Protein AF-A0A4P7WFE9-F1 (afdb_monomer_lite)

Radius of gyration: 34.28 Å; chains: 1; bounding box: 44×102×77 Å

pLDDT: mean 76.89, std 18.61, range [40.38, 97.62]

Structure (mmCIF, N/CA/C/O backbone):
data_AF-A0A4P7WFE9-F1
#
_entry.id   AF-A0A4P7WFE9-F1
#
loop_
_atom_site.group_PDB
_atom_site.id
_atom_site.type_symbol
_atom_site.label_atom_id
_atom_site.label_alt_id
_atom_site.label_comp_id
_atom_site.label_asym_id
_atom_site.label_entity_id
_atom_site.label_seq_id
_atom_site.pdbx_PDB_ins_code
_atom_site.Cartn_x
_atom_site.Cartn_y
_atom_site.Cartn_z
_atom_site.occupancy
_atom_site.B_iso_or_equiv
_atom_site.auth_seq_id
_atom_site.auth_comp_id
_atom_site.auth_asym_id
_atom_site.auth_atom_id
_atom_site.pdbx_PDB_model_num
ATOM 1 N N . MET A 1 1 ? 22.491 85.147 -35.720 1.00 44.94 1 MET A N 1
ATOM 2 C CA . MET A 1 1 ? 23.313 84.717 -36.874 1.00 44.94 1 MET A CA 1
ATOM 3 C C . MET A 1 1 ? 22.597 83.551 -37.564 1.00 44.94 1 MET A C 1
ATOM 5 O O . MET A 1 1 ? 22.943 82.395 -37.394 1.00 44.94 1 MET A O 1
ATOM 9 N N . PHE A 1 2 ? 21.494 83.877 -38.245 1.00 41.34 2 PHE A N 1
ATOM 10 C CA . PHE A 1 2 ? 20.384 82.979 -38.607 1.00 41.34 2 PHE A CA 1
ATOM 11 C C . PHE A 1 2 ? 20.294 82.794 -40.140 1.00 41.34 2 PHE A C 1
ATOM 13 O O . PHE A 1 2 ? 19.226 82.905 -40.729 1.00 41.34 2 PHE A O 1
ATOM 20 N N . GLN A 1 3 ? 21.438 82.607 -40.813 1.00 41.25 3 GLN A N 1
ATOM 21 C CA . GLN A 1 3 ? 21.518 82.572 -42.289 1.00 41.25 3 GLN A CA 1
ATOM 22 C C . GLN A 1 3 ? 22.321 81.388 -42.865 1.00 41.25 3 GLN A C 1
ATOM 24 O O . GLN A 1 3 ? 22.431 81.261 -44.080 1.00 41.25 3 GLN A O 1
ATOM 29 N N . ILE A 1 4 ? 22.846 80.475 -42.039 1.00 44.09 4 ILE A N 1
ATOM 30 C CA . ILE A 1 4 ? 23.610 79.311 -42.542 1.00 44.09 4 ILE A CA 1
ATOM 31 C C . ILE A 1 4 ? 22.704 78.087 -42.788 1.00 44.09 4 ILE A C 1
ATOM 33 O O . ILE A 1 4 ? 23.049 77.186 -43.548 1.00 44.09 4 ILE A O 1
ATOM 37 N N . THR A 1 5 ? 21.485 78.064 -42.246 1.00 48.53 5 THR A N 1
ATOM 38 C CA . THR A 1 5 ? 20.622 76.871 -42.268 1.00 48.53 5 THR A CA 1
ATOM 39 C C . THR A 1 5 ? 19.761 76.696 -43.522 1.00 48.53 5 THR A C 1
ATOM 41 O O . THR A 1 5 ? 19.170 75.634 -43.689 1.00 48.53 5 THR A O 1
ATOM 44 N N . ARG A 1 6 ? 19.709 77.657 -44.458 1.00 43.81 6 ARG A N 1
ATOM 45 C CA . ARG A 1 6 ? 18.844 77.533 -45.655 1.00 43.81 6 ARG A CA 1
ATOM 46 C C . ARG A 1 6 ? 19.525 76.969 -46.908 1.00 43.81 6 ARG A C 1
ATOM 48 O O . ARG A 1 6 ? 18.824 76.562 -47.826 1.00 43.81 6 ARG A O 1
ATOM 55 N N . ARG A 1 7 ? 20.863 76.891 -46.952 1.00 44.03 7 ARG A N 1
ATOM 56 C CA . ARG A 1 7 ? 21.598 76.288 -48.088 1.00 44.03 7 ARG A CA 1
ATOM 57 C C . ARG A 1 7 ? 21.826 74.781 -47.950 1.00 44.03 7 ARG A C 1
ATOM 59 O O . ARG A 1 7 ? 21.919 74.108 -48.966 1.00 44.03 7 ARG A O 1
ATOM 66 N N . ALA A 1 8 ? 21.862 74.246 -46.730 1.00 44.59 8 ALA A N 1
ATOM 67 C CA . ALA A 1 8 ? 22.153 72.828 -46.502 1.00 44.59 8 ALA A CA 1
ATOM 68 C C . ALA A 1 8 ? 20.959 71.893 -46.775 1.00 44.59 8 ALA A C 1
ATOM 70 O O . ALA A 1 8 ? 21.154 70.728 -47.103 1.00 44.59 8 ALA A O 1
ATOM 71 N N . VAL A 1 9 ? 19.721 72.391 -46.676 1.00 48.12 9 VAL A N 1
ATOM 72 C CA . VAL A 1 9 ? 18.520 71.548 -46.837 1.00 48.12 9 VAL A CA 1
ATOM 73 C C . VAL A 1 9 ? 18.216 71.250 -48.312 1.00 48.12 9 VAL A C 1
ATOM 75 O O . VAL A 1 9 ? 17.730 70.168 -48.630 1.00 48.12 9 VAL A O 1
ATOM 78 N N . ASN A 1 10 ? 18.571 72.150 -49.236 1.00 40.50 10 ASN A N 1
ATOM 79 C CA . ASN A 1 10 ? 18.258 71.967 -50.658 1.00 40.50 10 ASN A CA 1
ATOM 80 C C . ASN A 1 10 ? 19.212 71.010 -51.399 1.00 40.50 10 ASN A C 1
ATOM 82 O O . ASN A 1 10 ? 18.855 70.545 -52.477 1.00 40.50 10 ASN A O 1
ATOM 86 N N . ASP A 1 11 ? 20.366 70.652 -50.824 1.00 43.94 11 ASP A N 1
ATOM 87 C CA . ASP A 1 11 ? 21.356 69.771 -51.477 1.00 43.94 11 ASP A CA 1
ATOM 88 C C . ASP A 1 11 ? 21.164 68.272 -51.142 1.00 43.94 11 ASP A C 1
ATOM 90 O O . ASP A 1 11 ? 21.760 67.385 -51.754 1.00 43.94 11 ASP A O 1
ATOM 94 N N . ILE A 1 12 ? 20.284 67.949 -50.185 1.00 49.72 12 ILE A N 1
ATOM 95 C CA . ILE A 1 12 ? 20.022 66.557 -49.770 1.00 49.72 12 ILE A CA 1
ATOM 96 C C . ILE A 1 12 ? 19.002 65.871 -50.699 1.00 49.72 12 ILE A C 1
ATOM 98 O O . ILE A 1 12 ? 19.002 64.648 -50.829 1.00 49.72 12 ILE A O 1
ATOM 102 N N . SER A 1 13 ? 18.187 66.640 -51.430 1.00 45.16 13 SER A N 1
ATOM 103 C CA . SER A 1 13 ? 17.162 66.099 -52.338 1.00 45.16 13 SER A CA 1
ATOM 104 C C . SER A 1 13 ? 17.701 65.548 -53.672 1.00 45.16 13 SER A C 1
ATOM 106 O O . SER A 1 13 ? 16.949 64.935 -54.426 1.00 45.16 13 SER A O 1
ATOM 108 N N . ALA A 1 14 ? 19.000 65.709 -53.964 1.00 46.03 14 ALA A N 1
ATOM 109 C CA . ALA A 1 14 ? 19.579 65.392 -55.275 1.00 46.03 14 ALA A CA 1
ATOM 110 C C . ALA A 1 14 ? 20.533 64.183 -55.310 1.00 46.03 14 ALA A C 1
ATOM 112 O O . ALA A 1 14 ? 21.036 63.835 -56.380 1.00 46.03 14 ALA A O 1
ATOM 113 N N . ARG A 1 15 ? 20.781 63.483 -54.195 1.00 45.69 15 ARG A N 1
ATOM 114 C CA . ARG A 1 15 ? 21.604 62.260 -54.222 1.00 45.69 15 ARG A CA 1
ATOM 115 C C . ARG A 1 15 ? 20.726 61.026 -54.123 1.00 45.69 15 ARG A C 1
ATOM 117 O O . ARG A 1 15 ? 20.483 60.492 -53.047 1.00 45.69 15 ARG A O 1
ATOM 124 N N . LYS A 1 16 ? 20.317 60.534 -55.296 1.00 51.16 16 LYS A N 1
ATOM 125 C CA . LYS A 1 16 ? 19.975 59.124 -55.515 1.00 51.16 16 LYS A CA 1
ATOM 126 C C . LYS A 1 16 ? 21.145 58.259 -55.033 1.00 51.16 16 LYS A C 1
ATOM 128 O O . LYS A 1 16 ? 22.029 57.913 -55.808 1.00 51.16 16 LYS A O 1
ATOM 133 N N . VAL A 1 17 ? 21.161 57.884 -53.759 1.00 48.09 17 VAL A N 1
ATOM 134 C CA . VAL A 1 17 ? 22.005 56.788 -53.276 1.00 48.09 17 VAL A CA 1
ATOM 135 C C . VAL A 1 17 ? 21.186 55.506 -53.394 1.00 48.09 17 VAL A C 1
ATOM 137 O O . VAL A 1 17 ? 20.919 54.814 -52.423 1.00 48.09 17 VAL A O 1
ATOM 140 N N . GLN A 1 18 ? 20.801 55.164 -54.625 1.00 50.16 18 GLN A N 1
ATOM 141 C CA . GLN A 1 18 ? 20.591 53.765 -54.989 1.00 50.16 18 GLN A CA 1
ATOM 142 C C . GLN A 1 18 ? 21.980 53.144 -55.155 1.00 50.16 18 GLN A C 1
ATOM 144 O O . GLN A 1 18 ? 22.426 52.842 -56.258 1.00 50.16 18 GLN A O 1
ATOM 149 N N . ARG A 1 19 ? 22.721 53.006 -54.051 1.00 50.56 19 ARG A N 1
ATOM 150 C CA . ARG A 1 19 ? 23.886 52.124 -54.038 1.00 50.56 19 ARG A CA 1
ATOM 151 C C . ARG A 1 19 ? 23.336 50.711 -53.968 1.00 50.56 19 ARG A C 1
ATOM 153 O O . ARG A 1 19 ? 23.106 50.180 -52.888 1.00 50.56 19 ARG A O 1
ATOM 160 N N . ALA A 1 20 ? 23.076 50.135 -55.138 1.00 59.47 20 ALA A N 1
ATOM 161 C CA . ALA A 1 20 ? 22.954 48.696 -55.257 1.00 59.47 20 ALA A CA 1
ATOM 162 C C . ALA A 1 20 ? 24.267 48.108 -54.731 1.00 59.47 20 ALA A C 1
ATOM 164 O O . ALA A 1 20 ? 25.334 48.348 -55.301 1.00 59.47 20 ALA A O 1
ATOM 165 N N . PHE A 1 21 ? 24.209 47.424 -53.587 1.00 60.88 21 PHE A N 1
ATOM 166 C CA . PHE A 1 21 ? 25.366 46.690 -53.100 1.00 60.88 21 PHE A CA 1
ATOM 167 C C . PHE A 1 21 ? 25.748 45.677 -54.184 1.00 60.88 21 PHE A C 1
ATOM 169 O O . PHE A 1 21 ? 24.863 44.985 -54.697 1.00 60.88 21 PHE A O 1
ATOM 176 N N . PRO A 1 22 ? 27.026 45.612 -54.591 1.00 74.31 22 PRO A N 1
ATOM 177 C CA . PRO A 1 22 ? 27.436 44.691 -55.635 1.00 74.31 22 PRO A CA 1
ATOM 178 C C . PRO A 1 22 ? 27.058 43.269 -55.221 1.00 74.31 22 PRO A C 1
ATOM 180 O O . PRO A 1 22 ? 27.209 42.904 -54.053 1.00 74.31 22 PRO A O 1
ATOM 183 N N . ALA A 1 23 ? 26.538 42.489 -56.173 1.00 70.50 23 ALA A N 1
ATOM 184 C CA . ALA A 1 23 ? 25.879 41.211 -55.903 1.00 70.50 23 ALA A CA 1
ATOM 185 C C . ALA A 1 23 ? 26.709 40.305 -54.981 1.00 70.50 23 ALA A C 1
ATOM 187 O O . ALA A 1 23 ? 26.171 39.771 -54.022 1.00 70.50 23 ALA A O 1
ATOM 188 N N . TRP A 1 24 ? 28.032 40.246 -55.178 1.00 67.44 24 TRP A N 1
ATOM 189 C CA . TRP A 1 24 ? 28.949 39.440 -54.366 1.00 67.44 24 TRP A CA 1
ATOM 190 C C . TRP A 1 24 ? 28.938 39.775 -52.863 1.00 67.44 24 TRP A C 1
ATOM 192 O O . TRP A 1 24 ? 29.174 38.884 -52.051 1.00 67.44 24 TRP A O 1
ATOM 202 N N . ILE A 1 25 ? 28.634 41.018 -52.472 1.00 74.50 25 ILE A N 1
ATOM 203 C CA . ILE A 1 25 ? 28.489 41.411 -51.063 1.00 74.50 25 ILE A CA 1
ATOM 204 C C . ILE A 1 25 ? 27.192 40.836 -50.495 1.00 74.50 25 ILE A C 1
ATOM 206 O O . ILE A 1 25 ? 27.217 40.196 -49.447 1.00 74.50 25 ILE A O 1
ATOM 210 N N . VAL A 1 26 ? 26.072 40.999 -51.204 1.00 74.88 26 VAL A N 1
ATOM 211 C CA . VAL A 1 26 ? 24.764 40.471 -50.779 1.00 74.88 26 VAL A CA 1
ATOM 212 C C . VAL A 1 26 ? 24.807 38.946 -50.684 1.00 74.88 26 VAL A C 1
ATOM 214 O O . VAL A 1 26 ? 24.369 38.387 -49.681 1.00 74.88 26 VAL A O 1
ATOM 217 N N . THR A 1 27 ? 25.422 38.271 -51.661 1.00 77.25 27 THR A N 1
ATOM 218 C CA . THR A 1 27 ? 25.599 36.814 -51.633 1.00 77.25 27 THR A CA 1
ATOM 219 C C . THR A 1 27 ? 26.490 36.376 -50.472 1.00 77.25 27 THR A C 1
ATOM 221 O O . THR A 1 27 ? 26.184 35.387 -49.814 1.00 77.25 27 THR A O 1
ATOM 224 N N . LYS A 1 28 ? 27.564 37.119 -50.168 1.00 78.06 28 LYS A N 1
ATOM 225 C CA . LYS A 1 28 ? 28.460 36.808 -49.044 1.00 78.06 28 LYS A CA 1
ATOM 226 C C . LYS A 1 28 ? 27.754 36.952 -47.694 1.00 78.06 28 LYS A C 1
ATOM 228 O O . LYS A 1 28 ? 27.898 36.068 -46.858 1.00 78.06 28 LYS A O 1
ATOM 233 N N . TYR A 1 29 ? 26.966 38.009 -47.487 1.00 76.38 29 TYR A N 1
ATOM 234 C CA . TYR A 1 29 ? 26.176 38.178 -46.260 1.00 76.38 29 TYR A CA 1
ATOM 235 C C . TYR A 1 29 ? 25.042 37.156 -46.153 1.00 76.38 29 TYR A C 1
ATOM 237 O O . TYR A 1 29 ? 24.814 36.627 -45.071 1.00 76.38 29 TYR A O 1
ATOM 245 N N . PHE A 1 30 ? 24.380 36.816 -47.262 1.00 79.12 30 PHE A N 1
ATOM 246 C CA . PHE A 1 30 ? 23.362 35.767 -47.289 1.00 79.12 30 PHE A CA 1
ATOM 247 C C . PHE A 1 30 ? 23.950 34.400 -46.920 1.00 79.12 30 PHE A C 1
ATOM 249 O O . PHE A 1 30 ? 23.411 33.717 -46.055 1.00 79.12 30 PHE A O 1
ATOM 256 N N . LEU A 1 31 ? 25.099 34.031 -47.496 1.00 79.69 31 LEU A N 1
ATOM 257 C CA . LEU A 1 31 ? 25.806 32.797 -47.146 1.00 79.69 31 LEU A CA 1
ATOM 258 C C . LEU A 1 31 ? 26.289 32.801 -45.694 1.00 79.69 31 LEU A C 1
ATOM 260 O O . LEU A 1 31 ? 26.220 31.768 -45.038 1.00 79.69 31 LEU A O 1
ATOM 264 N N . LEU A 1 32 ? 26.728 33.947 -45.168 1.00 78.25 32 LEU A N 1
ATOM 265 C CA . LEU A 1 32 ? 27.147 34.075 -43.773 1.00 78.25 32 LEU A CA 1
ATOM 266 C C . LEU A 1 32 ? 25.951 33.970 -42.814 1.00 78.25 32 LEU A C 1
ATOM 268 O O . LEU A 1 32 ? 26.059 33.300 -41.796 1.00 78.25 32 LEU A O 1
ATOM 272 N N . CYS A 1 33 ? 24.790 34.531 -43.161 1.00 75.88 33 CYS A N 1
ATOM 273 C CA . CYS A 1 33 ? 23.544 34.341 -42.414 1.00 75.88 33 CYS A CA 1
ATOM 274 C C . CYS A 1 33 ? 23.052 32.893 -42.470 1.00 75.88 33 CYS A C 1
ATOM 276 O O . CYS A 1 33 ? 22.682 32.353 -41.435 1.00 75.88 33 CYS A O 1
ATOM 278 N N . VAL A 1 34 ? 23.076 32.243 -43.637 1.00 74.94 34 VAL A N 1
ATOM 279 C CA . VAL A 1 34 ? 22.725 30.820 -43.761 1.00 74.94 34 VAL A CA 1
ATOM 280 C C . VAL A 1 34 ? 23.709 29.959 -42.972 1.00 74.94 34 VAL A C 1
ATOM 282 O O . VAL A 1 34 ? 23.274 29.048 -42.283 1.00 74.94 34 VAL A O 1
ATOM 285 N N . ALA A 1 35 ? 25.006 30.277 -42.986 1.00 75.81 35 ALA A N 1
ATOM 286 C CA . ALA A 1 35 ? 26.012 29.588 -42.185 1.00 75.81 35 ALA A CA 1
ATOM 287 C C . ALA A 1 35 ? 25.800 29.810 -40.684 1.00 75.81 35 ALA A C 1
ATOM 289 O O . ALA A 1 35 ? 25.863 28.850 -39.933 1.00 75.81 35 ALA A O 1
ATOM 290 N N . VAL A 1 36 ? 25.487 31.028 -40.234 1.00 73.56 36 VAL A N 1
ATOM 291 C CA . VAL A 1 36 ? 25.163 31.314 -38.825 1.00 73.56 36 VAL A CA 1
ATOM 292 C C . VAL A 1 36 ? 23.865 30.629 -38.408 1.00 73.56 36 VAL A C 1
ATOM 294 O O . VAL A 1 36 ? 23.814 30.100 -37.310 1.00 73.56 36 VAL A O 1
ATOM 297 N N . LEU A 1 37 ? 22.847 30.571 -39.272 1.00 67.50 37 LEU A N 1
ATOM 298 C CA . LEU A 1 37 ? 21.604 29.838 -39.018 1.00 67.50 37 LEU A CA 1
ATOM 299 C C . LEU A 1 37 ? 21.811 28.319 -39.037 1.00 67.50 37 LEU A C 1
ATOM 301 O O . LEU A 1 37 ? 21.155 27.603 -38.294 1.00 67.50 37 LEU A O 1
ATOM 305 N N . PHE A 1 38 ? 22.722 27.810 -39.863 1.00 67.62 38 PHE A N 1
ATOM 306 C CA . PHE A 1 38 ? 23.080 26.394 -39.908 1.00 67.62 38 PHE A CA 1
ATOM 307 C C . PHE A 1 38 ? 23.940 26.004 -38.700 1.00 67.62 38 PHE A C 1
ATOM 309 O O . PHE A 1 38 ? 23.707 24.969 -38.087 1.00 67.62 38 PHE A O 1
ATOM 316 N N . LEU A 1 39 ? 24.878 26.865 -38.301 1.00 59.97 39 LEU A N 1
ATOM 317 C CA . LEU A 1 39 ? 25.692 26.712 -37.097 1.00 59.97 39 LEU A CA 1
ATOM 318 C C . LEU A 1 39 ? 24.862 26.904 -35.829 1.00 59.97 39 LEU A C 1
ATOM 320 O O . LEU A 1 39 ? 25.078 26.168 -34.880 1.00 59.97 39 LEU A O 1
ATOM 324 N N . SER A 1 40 ? 23.884 27.813 -35.808 1.00 59.09 40 SER A N 1
ATOM 325 C CA . SER A 1 40 ? 22.963 27.958 -34.678 1.00 59.09 40 SER A CA 1
ATOM 326 C C . SER A 1 40 ? 21.971 26.804 -34.617 1.00 59.09 40 SER A C 1
ATOM 328 O O . SER A 1 40 ? 21.690 26.326 -33.531 1.00 59.09 40 SER A O 1
ATOM 330 N N . ARG A 1 41 ? 21.507 26.267 -35.752 1.00 56.16 41 ARG A N 1
ATOM 331 C CA . ARG A 1 41 ? 20.671 25.055 -35.799 1.00 56.16 41 ARG A CA 1
ATOM 332 C C . ARG A 1 41 ? 21.449 23.789 -35.402 1.00 56.16 41 ARG A C 1
ATOM 334 O O . ARG A 1 41 ? 20.882 22.913 -34.751 1.00 56.16 41 ARG A O 1
ATOM 341 N N . ASN A 1 42 ? 22.747 23.723 -35.710 1.00 52.38 42 ASN A N 1
ATOM 342 C CA . ASN A 1 42 ? 23.652 22.669 -35.229 1.00 52.38 42 ASN A CA 1
ATOM 343 C C . ASN A 1 42 ? 24.087 22.865 -33.765 1.00 52.38 42 ASN A C 1
ATOM 345 O O . ASN A 1 42 ? 24.310 21.880 -33.075 1.00 52.38 42 ASN A O 1
ATOM 349 N N . ALA A 1 43 ? 24.185 24.101 -33.269 1.00 47.53 43 ALA A N 1
ATOM 350 C CA . ALA A 1 43 ? 24.507 24.388 -31.868 1.00 47.53 43 ALA A CA 1
ATOM 351 C C . ALA A 1 43 ? 23.284 24.244 -30.944 1.00 47.53 43 ALA A C 1
ATOM 353 O O . ALA A 1 43 ? 23.421 23.850 -29.794 1.00 47.53 43 ALA A O 1
ATOM 354 N N . PHE A 1 44 ? 22.079 24.510 -31.454 1.00 43.69 44 PHE A N 1
ATOM 355 C CA . PHE A 1 44 ? 20.816 24.426 -30.712 1.00 43.69 44 PHE A CA 1
ATOM 356 C C . PHE A 1 44 ? 20.248 22.999 -30.631 1.00 43.69 44 PHE A C 1
ATOM 358 O O . PHE A 1 44 ? 19.283 22.753 -29.919 1.00 43.69 44 PHE A O 1
ATOM 365 N N . SER A 1 45 ? 20.838 22.032 -31.338 1.00 43.22 45 SER A N 1
ATOM 366 C CA . SER A 1 45 ? 20.414 20.625 -31.286 1.00 43.22 45 SER A CA 1
ATOM 367 C C . SER A 1 45 ? 21.163 19.789 -30.240 1.00 43.22 45 SER A C 1
ATOM 369 O O . SER A 1 45 ? 21.015 18.569 -30.229 1.00 43.22 45 SER A O 1
ATOM 371 N N . GLN A 1 46 ? 21.932 20.418 -29.342 1.00 40.62 46 GLN A N 1
ATOM 372 C CA . GLN A 1 46 ? 22.678 19.718 -28.289 1.00 40.62 46 GLN A CA 1
ATOM 373 C C . GLN A 1 46 ? 22.571 20.332 -26.887 1.00 40.62 46 GLN A C 1
ATOM 375 O O . GLN A 1 46 ? 23.414 20.059 -26.041 1.00 40.62 46 GLN A O 1
ATOM 380 N N . GLU A 1 47 ? 21.499 21.055 -26.565 1.00 40.38 47 GLU A N 1
ATOM 381 C CA . GLU A 1 47 ? 21.028 21.022 -25.171 1.00 40.38 47 GLU A CA 1
ATOM 382 C C . GLU A 1 47 ? 20.131 19.794 -25.003 1.00 40.38 47 GLU A C 1
ATOM 384 O O . GLU A 1 47 ? 18.916 19.864 -24.837 1.00 40.38 47 GLU A O 1
ATOM 389 N N . THR A 1 48 ? 20.746 18.616 -25.124 1.00 44.00 48 THR A N 1
ATOM 390 C CA . THR A 1 48 ? 20.149 17.392 -24.606 1.00 44.00 48 THR A CA 1
ATOM 391 C C . THR A 1 48 ? 20.080 17.556 -23.093 1.00 44.00 48 THR A C 1
ATOM 393 O O . THR A 1 48 ? 21.131 17.663 -22.455 1.00 44.00 48 THR A O 1
ATOM 396 N N . LEU A 1 49 ? 18.869 17.562 -22.520 1.00 43.94 49 LEU A N 1
ATOM 397 C CA . LEU A 1 49 ? 18.664 17.247 -21.099 1.00 43.94 49 LEU A CA 1
ATOM 398 C C . LEU A 1 49 ? 19.607 16.090 -20.734 1.00 43.94 49 LEU A C 1
ATOM 400 O O . LEU A 1 49 ? 19.732 15.178 -21.562 1.00 43.94 49 LEU A O 1
ATOM 404 N N . PRO A 1 50 ? 20.309 16.119 -19.585 1.00 45.56 50 PRO A N 1
ATOM 405 C CA . PRO A 1 50 ? 21.312 15.110 -19.277 1.00 45.56 50 PRO A CA 1
ATOM 406 C C . PRO A 1 50 ? 20.679 13.725 -19.407 1.00 45.56 50 PRO A C 1
ATOM 408 O O . PRO A 1 50 ? 19.818 13.334 -18.622 1.00 45.56 50 PRO A O 1
ATOM 411 N N . SER A 1 51 ? 21.072 13.001 -20.457 1.00 60.94 51 SER A N 1
ATOM 412 C CA . SER A 1 51 ? 20.596 11.649 -20.692 1.00 60.94 51 SER A CA 1
ATOM 413 C C . SER A 1 51 ? 21.050 10.807 -19.509 1.00 60.94 51 SER A C 1
ATOM 415 O O . SER A 1 51 ? 22.246 10.790 -19.209 1.00 60.94 51 SER A O 1
ATOM 417 N N . ILE A 1 52 ? 20.113 10.129 -18.846 1.00 63.41 52 ILE A N 1
ATOM 418 C CA . ILE A 1 52 ? 20.401 9.204 -17.746 1.00 63.41 52 ILE A CA 1
ATOM 419 C C . ILE A 1 52 ? 21.573 8.294 -18.123 1.00 63.41 52 ILE A C 1
ATOM 421 O O . ILE A 1 52 ? 21.638 7.799 -19.256 1.00 63.41 52 ILE A O 1
ATOM 425 N N . SER A 1 53 ? 22.511 8.108 -17.188 1.00 74.56 53 SER A N 1
ATOM 426 C CA . SER A 1 53 ? 23.690 7.284 -17.438 1.00 74.56 53 SER A CA 1
ATOM 427 C C . SER A 1 53 ? 23.265 5.860 -17.805 1.00 74.56 53 SER A C 1
ATOM 429 O O . SER A 1 53 ? 22.240 5.357 -17.344 1.00 74.56 53 SER A O 1
ATOM 431 N N . GLU A 1 54 ? 24.036 5.177 -18.650 1.00 76.38 54 GLU A N 1
ATOM 432 C CA . GLU A 1 54 ? 23.678 3.815 -19.063 1.00 76.38 54 GLU A CA 1
ATOM 433 C C . GLU A 1 54 ? 23.583 2.855 -17.862 1.00 76.38 54 GLU A C 1
ATOM 435 O O . GLU A 1 54 ? 22.742 1.959 -17.846 1.00 76.38 54 GLU A O 1
ATOM 440 N N . ASN A 1 55 ? 24.366 3.109 -16.811 1.00 78.62 55 ASN A N 1
ATOM 441 C CA . ASN A 1 55 ? 24.302 2.366 -15.555 1.00 78.62 55 ASN A CA 1
ATOM 442 C C . ASN A 1 55 ? 22.957 2.560 -14.844 1.00 78.62 55 ASN A C 1
ATOM 444 O O . ASN A 1 55 ? 22.345 1.589 -14.405 1.00 78.62 55 ASN A O 1
ATOM 448 N N . ASP A 1 56 ? 22.468 3.797 -14.773 1.00 77.81 56 ASP A N 1
ATOM 449 C CA . ASP A 1 56 ? 21.172 4.102 -14.166 1.00 77.81 56 ASP A CA 1
ATOM 450 C C . ASP A 1 56 ? 20.024 3.491 -14.986 1.00 77.81 56 ASP A C 1
ATOM 452 O O . ASP A 1 56 ? 19.082 2.938 -14.420 1.00 77.81 56 ASP A O 1
ATOM 456 N N . ARG A 1 57 ? 20.126 3.493 -16.326 1.00 74.81 57 ARG A N 1
ATOM 457 C CA . ARG A 1 57 ? 19.160 2.818 -17.215 1.00 74.81 57 ARG A CA 1
ATOM 458 C C . ARG A 1 57 ? 19.112 1.311 -16.951 1.00 74.81 57 ARG A C 1
ATOM 460 O O . ARG A 1 57 ? 18.028 0.721 -16.918 1.00 74.81 57 ARG A O 1
ATOM 467 N N . GLN A 1 58 ? 20.271 0.680 -16.784 1.00 81.44 58 GLN A N 1
ATOM 468 C CA . GLN A 1 58 ? 20.369 -0.747 -16.479 1.00 81.44 58 GLN A CA 1
ATOM 469 C C . GLN A 1 58 ? 19.800 -1.063 -15.097 1.00 81.44 58 GLN A C 1
ATOM 471 O O . GLN A 1 58 ? 19.009 -1.997 -14.976 1.00 81.44 58 GLN A O 1
ATOM 476 N N . ALA A 1 59 ? 20.125 -0.254 -14.086 1.00 81.56 59 ALA A N 1
ATOM 477 C CA . ALA A 1 59 ? 19.579 -0.396 -12.740 1.00 81.56 59 ALA A CA 1
ATOM 478 C C . ALA A 1 59 ? 18.046 -0.278 -12.733 1.00 81.56 59 ALA A C 1
ATOM 480 O O . ALA A 1 59 ? 17.365 -1.094 -12.113 1.00 81.56 59 ALA A O 1
ATOM 481 N N . LEU A 1 60 ? 17.496 0.681 -13.484 1.00 77.88 60 LEU A N 1
ATOM 482 C CA . LEU A 1 60 ? 16.054 0.859 -13.639 1.00 77.88 60 LEU A CA 1
ATOM 483 C C . LEU A 1 60 ? 15.400 -0.356 -14.303 1.00 77.88 60 LEU A C 1
ATOM 485 O O . LEU A 1 60 ? 14.422 -0.904 -13.804 1.00 77.88 60 LEU A O 1
ATOM 489 N N . THR A 1 61 ? 15.985 -0.812 -15.412 1.00 78.75 61 THR A N 1
ATOM 490 C CA . THR A 1 61 ? 15.497 -1.976 -16.161 1.00 78.75 61 THR A CA 1
ATOM 491 C C . THR A 1 61 ? 15.505 -3.230 -15.293 1.00 78.75 61 THR A C 1
ATOM 493 O O . THR A 1 61 ? 14.558 -4.014 -15.338 1.00 78.75 61 THR A O 1
ATOM 496 N N . GLN A 1 62 ? 16.556 -3.420 -14.494 1.00 85.69 62 GLN A N 1
ATOM 497 C CA . GLN A 1 62 ? 16.644 -4.546 -13.575 1.00 85.69 62 GLN A CA 1
ATOM 498 C C . GLN A 1 62 ? 15.582 -4.445 -12.483 1.00 85.69 62 GLN A C 1
ATOM 500 O O . GLN A 1 62 ? 14.832 -5.392 -12.284 1.00 85.69 62 GLN A O 1
ATOM 505 N N . SER A 1 63 ? 15.442 -3.272 -11.862 1.00 84.69 63 SER A N 1
ATOM 506 C CA . SER A 1 63 ? 14.427 -3.046 -10.836 1.00 84.69 63 SER A CA 1
ATOM 507 C C . SER A 1 63 ? 13.023 -3.393 -11.337 1.00 84.69 63 SER A C 1
ATOM 509 O O . SER A 1 63 ? 12.244 -4.001 -10.613 1.00 84.69 63 SER A O 1
ATOM 511 N N . ILE A 1 64 ? 12.679 -3.055 -12.579 1.00 81.56 64 ILE A N 1
ATOM 512 C CA . ILE A 1 64 ? 11.353 -3.344 -13.149 1.00 81.56 64 ILE A CA 1
ATOM 513 C C . ILE A 1 64 ? 11.134 -4.840 -13.338 1.00 81.56 64 ILE A C 1
ATOM 515 O O . ILE A 1 64 ? 10.075 -5.345 -12.975 1.00 81.56 64 ILE A O 1
ATOM 519 N N . LYS A 1 65 ? 12.143 -5.553 -13.846 1.00 86.31 65 LYS A N 1
ATOM 520 C CA . LYS A 1 65 ? 12.093 -7.016 -13.947 1.00 86.31 65 LYS A CA 1
ATOM 521 C C . LYS A 1 65 ? 11.905 -7.657 -12.576 1.00 86.31 65 LYS A C 1
ATOM 523 O O . LYS A 1 65 ? 11.079 -8.551 -12.439 1.00 86.31 65 LYS A O 1
ATOM 528 N N . ASP A 1 66 ? 12.599 -7.151 -11.559 1.00 89.00 66 ASP A N 1
ATOM 529 C CA . ASP A 1 66 ? 12.464 -7.653 -10.193 1.00 89.00 66 ASP A CA 1
ATOM 530 C C . ASP A 1 66 ? 11.027 -7.458 -9.673 1.00 89.00 66 ASP A C 1
ATOM 532 O O . ASP A 1 66 ? 10.443 -8.383 -9.107 1.00 89.00 66 ASP A O 1
ATOM 536 N N . HIS A 1 67 ? 10.414 -6.288 -9.905 1.00 87.88 67 HIS A N 1
ATOM 537 C CA . HIS A 1 67 ? 9.010 -6.057 -9.540 1.00 87.88 67 HIS A CA 1
ATOM 538 C C . HIS A 1 67 ? 8.059 -6.987 -10.313 1.00 87.88 67 HIS A C 1
ATOM 540 O O . HIS A 1 67 ? 7.113 -7.509 -9.723 1.00 87.88 67 HIS A O 1
ATOM 546 N N . GLU A 1 68 ? 8.293 -7.227 -11.606 1.00 87.94 68 GLU A N 1
ATOM 547 C CA . GLU A 1 68 ? 7.487 -8.143 -12.422 1.00 87.94 68 GLU A CA 1
ATOM 548 C C . GLU A 1 68 ? 7.548 -9.586 -11.891 1.00 87.94 68 GLU A C 1
ATOM 550 O O . GLU A 1 68 ? 6.513 -10.241 -11.718 1.00 87.94 68 GLU A O 1
ATOM 555 N N . GLU A 1 69 ? 8.746 -10.070 -11.563 1.00 91.88 69 GLU A N 1
ATOM 556 C CA . GLU A 1 69 ? 8.946 -11.394 -10.973 1.00 91.88 69 GLU A CA 1
ATOM 557 C C . GLU A 1 69 ? 8.269 -11.512 -9.603 1.00 91.88 69 GLU A C 1
ATOM 559 O O . GLU A 1 69 ? 7.581 -12.503 -9.336 1.00 91.88 69 GLU A O 1
ATOM 564 N N . GLN A 1 70 ? 8.383 -10.483 -8.759 1.00 93.25 70 GLN A N 1
ATOM 565 C CA . GLN A 1 70 ? 7.709 -10.439 -7.461 1.00 93.25 70 GLN A CA 1
ATOM 566 C C . GLN A 1 70 ? 6.184 -10.448 -7.606 1.00 93.25 70 GLN A C 1
ATOM 568 O O . GLN A 1 70 ? 5.510 -11.195 -6.894 1.00 93.25 70 GLN A O 1
ATOM 573 N N . ILE A 1 71 ? 5.626 -9.677 -8.548 1.00 92.94 71 ILE A N 1
ATOM 574 C CA . ILE A 1 71 ? 4.187 -9.690 -8.852 1.00 92.94 71 ILE A CA 1
ATOM 575 C C . ILE A 1 71 ? 3.761 -11.103 -9.237 1.00 92.94 71 ILE A C 1
ATOM 577 O O . ILE A 1 71 ? 2.798 -11.629 -8.676 1.00 92.94 71 ILE A O 1
ATOM 581 N N . LYS A 1 72 ? 4.486 -11.747 -10.155 1.00 94.00 72 LYS A N 1
ATOM 582 C CA . LYS A 1 72 ? 4.178 -13.107 -10.607 1.00 94.00 72 LYS A CA 1
ATOM 583 C C . LYS A 1 72 ? 4.239 -14.124 -9.464 1.00 94.00 72 LYS A C 1
ATOM 585 O O . LYS A 1 72 ? 3.383 -15.002 -9.393 1.00 94.00 72 LYS A O 1
ATOM 590 N N . ALA A 1 73 ? 5.214 -14.000 -8.566 1.00 95.38 73 ALA A N 1
ATOM 591 C CA . ALA A 1 73 ? 5.386 -14.902 -7.428 1.00 95.38 73 ALA A CA 1
ATOM 592 C C . ALA A 1 73 ? 4.314 -14.720 -6.336 1.00 95.38 73 ALA A C 1
ATOM 594 O O . ALA A 1 73 ? 3.863 -15.699 -5.734 1.00 95.38 73 ALA A O 1
ATOM 595 N N . LEU A 1 74 ? 3.894 -13.478 -6.078 1.00 95.62 74 LEU A N 1
ATOM 596 C CA . LEU A 1 74 ? 2.926 -13.148 -5.027 1.00 95.62 74 LEU A CA 1
ATOM 597 C C . LEU A 1 74 ? 1.471 -13.288 -5.476 1.00 95.62 74 LEU A C 1
ATOM 599 O O . LEU A 1 74 ? 0.613 -13.561 -4.641 1.00 95.62 74 LEU A O 1
ATOM 603 N N . THR A 1 75 ? 1.184 -13.149 -6.775 1.00 95.38 75 THR A N 1
ATOM 604 C CA . THR A 1 75 ? -0.192 -13.195 -7.304 1.00 95.38 75 THR A CA 1
ATOM 605 C C . THR A 1 75 ? -0.959 -14.448 -6.857 1.00 95.38 75 THR A C 1
ATOM 607 O O . THR A 1 75 ? -2.039 -14.284 -6.296 1.00 95.38 75 THR A O 1
ATOM 610 N N . PRO A 1 76 ? -0.417 -15.680 -6.956 1.00 97.56 76 PRO A N 1
ATOM 611 C CA . PRO A 1 76 ? -1.146 -16.868 -6.511 1.00 97.56 76 PRO A CA 1
ATOM 612 C C . PRO A 1 76 ? -1.441 -16.894 -5.004 1.00 97.56 76 PRO A C 1
ATOM 614 O O . PRO A 1 76 ? -2.430 -17.491 -4.593 1.00 97.56 76 PRO A O 1
ATOM 617 N N . GLN A 1 77 ? -0.582 -16.298 -4.168 1.00 96.75 77 GLN A N 1
ATOM 618 C CA . GLN A 1 77 ? -0.795 -16.196 -2.714 1.00 96.75 77 GLN A CA 1
ATOM 619 C C . GLN A 1 77 ? -1.877 -15.160 -2.397 1.00 96.75 77 GLN A C 1
ATOM 621 O O . GLN A 1 77 ? -2.808 -15.436 -1.643 1.00 96.75 77 GLN A O 1
ATOM 626 N N . ALA A 1 78 ? -1.798 -13.991 -3.034 1.00 95.56 78 ALA A N 1
ATOM 627 C CA . ALA A 1 78 ? -2.794 -12.937 -2.892 1.00 95.56 78 ALA A CA 1
ATOM 628 C C . ALA A 1 78 ? -4.182 -13.398 -3.376 1.00 95.56 78 ALA A C 1
ATOM 630 O O . ALA A 1 78 ? -5.190 -13.131 -2.733 1.00 95.56 78 ALA A O 1
ATOM 631 N N . GLU A 1 79 ? -4.251 -14.163 -4.467 1.00 95.19 79 GLU A N 1
ATOM 632 C CA . GLU A 1 79 ? -5.505 -14.735 -4.975 1.00 95.19 79 GLU A CA 1
ATOM 633 C C . GLU A 1 79 ? -6.127 -15.778 -4.038 1.00 95.19 79 GLU A C 1
ATOM 635 O O . GLU A 1 79 ? -7.347 -15.946 -4.042 1.00 95.19 79 GLU A O 1
ATOM 640 N N . ARG A 1 80 ? -5.323 -16.437 -3.194 1.00 95.94 80 ARG A N 1
ATOM 641 C CA . ARG A 1 80 ? -5.817 -17.315 -2.120 1.00 95.94 80 ARG A CA 1
ATOM 642 C C . ARG A 1 80 ? -6.335 -16.554 -0.895 1.00 95.94 80 ARG A C 1
ATOM 644 O O . ARG A 1 80 ? -6.839 -17.195 0.023 1.00 95.94 80 ARG A O 1
ATOM 651 N N . GLY A 1 81 ? -6.235 -15.224 -0.876 1.00 93.25 81 GLY A N 1
ATOM 652 C CA . GLY A 1 81 ? -6.668 -14.387 0.245 1.00 93.25 81 GLY A CA 1
ATOM 653 C C . GLY A 1 81 ? -5.649 -14.307 1.382 1.00 93.25 81 GLY A C 1
ATOM 654 O O . GLY A 1 81 ? -6.010 -14.066 2.531 1.00 93.25 81 GLY A O 1
ATOM 655 N N . GLU A 1 82 ? -4.367 -14.550 1.100 1.00 95.81 82 GLU A N 1
ATOM 656 C CA . GLU A 1 82 ? -3.312 -14.383 2.097 1.00 95.81 82 GLU A CA 1
ATOM 657 C C . GLU A 1 82 ? -3.057 -12.883 2.328 1.00 95.81 82 GLU A C 1
ATOM 659 O O . GLU A 1 82 ? -2.372 -12.236 1.535 1.00 95.81 82 GLU A O 1
ATOM 664 N N . ALA A 1 83 ? -3.579 -12.333 3.431 1.00 94.19 83 ALA A N 1
ATOM 665 C CA . ALA A 1 83 ? -3.578 -10.893 3.729 1.00 94.19 83 ALA A CA 1
ATOM 666 C C . ALA A 1 83 ? -2.207 -10.221 3.536 1.00 94.19 83 ALA A C 1
ATOM 668 O O . ALA A 1 83 ? -2.104 -9.133 2.964 1.00 94.19 83 ALA A O 1
ATOM 669 N N . ARG A 1 84 ? -1.131 -10.900 3.957 1.00 94.38 84 ARG A N 1
ATOM 670 C CA . ARG A 1 84 ? 0.233 -10.382 3.823 1.00 94.38 84 ARG A CA 1
ATOM 671 C C . ARG A 1 84 ? 0.696 -10.323 2.368 1.00 94.38 84 ARG A C 1
ATOM 673 O O . ARG A 1 84 ? 1.351 -9.355 1.984 1.00 94.38 84 ARG A O 1
ATOM 680 N N . ALA A 1 85 ? 0.364 -11.334 1.570 1.00 96.56 85 ALA A N 1
ATOM 681 C CA . ALA A 1 85 ? 0.692 -11.356 0.150 1.00 96.56 85 ALA A CA 1
ATOM 682 C C . ALA A 1 85 ? -0.121 -10.304 -0.616 1.00 96.56 85 ALA A C 1
ATOM 684 O O . ALA A 1 85 ? 0.429 -9.634 -1.486 1.00 96.56 85 ALA A O 1
ATOM 685 N N . GLU A 1 86 ? -1.391 -10.097 -0.250 1.00 97.38 86 GLU A N 1
ATOM 686 C CA . GLU A 1 86 ? -2.221 -9.008 -0.780 1.00 97.38 86 GLU A CA 1
ATOM 687 C C . GLU A 1 86 ? -1.577 -7.639 -0.502 1.00 97.38 86 GLU A C 1
ATOM 689 O O . GLU A 1 86 ? -1.423 -6.836 -1.424 1.00 97.38 86 GLU A O 1
ATOM 694 N N . TYR A 1 87 ? -1.109 -7.399 0.732 1.00 96.44 87 TYR A N 1
ATOM 695 C CA . TYR A 1 87 ? -0.380 -6.175 1.088 1.00 96.44 87 TYR A CA 1
ATOM 696 C C . TYR A 1 87 ? 0.899 -6.010 0.260 1.00 96.44 87 TYR A C 1
ATOM 698 O O . TYR A 1 87 ? 1.139 -4.946 -0.308 1.00 96.44 87 TYR A O 1
ATOM 706 N N . GLN A 1 88 ? 1.732 -7.051 0.183 1.00 96.38 88 GLN A N 1
ATOM 707 C CA . GLN A 1 88 ? 3.006 -6.988 -0.539 1.00 96.38 88 GLN A CA 1
ATOM 708 C C . GLN A 1 88 ? 2.793 -6.715 -2.029 1.00 96.38 88 GLN A C 1
ATOM 710 O O . GLN A 1 88 ? 3.486 -5.886 -2.617 1.00 96.38 88 GLN A O 1
ATOM 715 N N . LEU A 1 89 ? 1.794 -7.362 -2.628 1.00 95.56 89 LEU A N 1
ATOM 716 C CA . LEU A 1 89 ? 1.417 -7.141 -4.016 1.00 95.56 89 LEU A CA 1
ATOM 717 C C . LEU A 1 89 ? 0.936 -5.700 -4.244 1.00 95.56 89 LEU A C 1
ATOM 719 O O . LEU A 1 89 ? 1.334 -5.060 -5.220 1.00 95.56 89 LEU A O 1
ATOM 723 N N . ALA A 1 90 ? 0.125 -5.161 -3.330 1.00 94.81 90 ALA A N 1
ATOM 724 C CA . ALA A 1 90 ? -0.296 -3.764 -3.363 1.00 94.81 90 ALA A CA 1
ATOM 725 C C . ALA A 1 90 ? 0.894 -2.797 -3.289 1.00 94.81 90 ALA A C 1
ATOM 727 O O . ALA A 1 90 ? 0.961 -1.830 -4.053 1.00 94.81 90 ALA A O 1
ATOM 728 N N . ASP A 1 91 ? 1.844 -3.076 -2.396 1.00 93.12 91 ASP A N 1
ATOM 729 C CA . ASP A 1 91 ? 3.017 -2.241 -2.161 1.00 93.12 91 ASP A CA 1
ATOM 730 C C . ASP A 1 91 ? 3.965 -2.212 -3.361 1.00 93.12 91 ASP A C 1
ATOM 732 O O . ASP A 1 91 ? 4.463 -1.146 -3.725 1.00 93.12 91 ASP A O 1
ATOM 736 N N . ILE A 1 92 ? 4.123 -3.341 -4.053 1.00 92.38 92 ILE A N 1
ATOM 737 C CA . ILE A 1 92 ? 4.862 -3.414 -5.316 1.00 92.38 92 ILE A CA 1
ATOM 738 C C . ILE A 1 92 ? 4.184 -2.561 -6.393 1.00 92.38 92 ILE A C 1
ATOM 740 O O . ILE A 1 92 ? 4.842 -1.726 -7.019 1.00 92.38 92 ILE A O 1
ATOM 744 N N . TYR A 1 93 ? 2.867 -2.702 -6.584 1.00 91.44 93 TYR A N 1
ATOM 745 C CA . TYR A 1 93 ? 2.137 -1.883 -7.557 1.00 91.44 93 TYR A CA 1
ATOM 746 C C . TYR A 1 93 ? 2.236 -0.385 -7.241 1.00 91.44 93 TYR A C 1
ATOM 748 O O . TYR A 1 93 ? 2.402 0.425 -8.156 1.00 91.44 93 TYR A O 1
ATOM 756 N N . ASN A 1 94 ? 2.150 -0.009 -5.962 1.00 88.06 94 ASN A N 1
ATOM 757 C CA . ASN A 1 94 ? 2.253 1.375 -5.504 1.00 88.06 94 ASN A CA 1
ATOM 758 C C . ASN A 1 94 ? 3.660 1.939 -5.723 1.00 88.06 94 ASN A C 1
ATOM 760 O O . ASN A 1 94 ? 3.817 3.029 -6.270 1.00 88.06 94 ASN A O 1
ATOM 764 N N . THR A 1 95 ? 4.678 1.186 -5.312 1.00 86.25 95 THR A N 1
ATOM 765 C CA . THR A 1 95 ? 6.087 1.5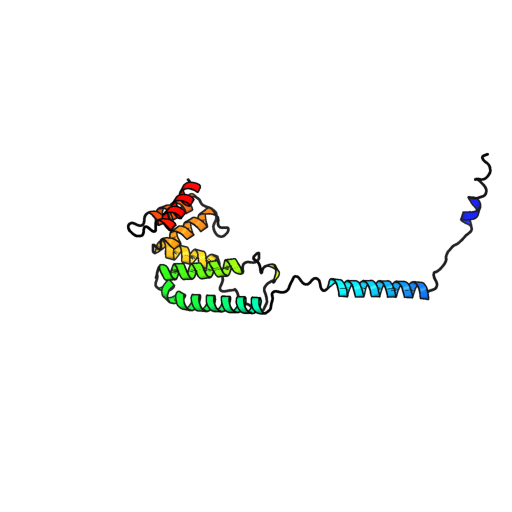70 -5.417 1.00 86.25 95 THR A CA 1
ATOM 766 C C . THR A 1 95 ? 6.472 1.739 -6.874 1.00 86.25 95 THR A C 1
ATOM 768 O O . THR A 1 95 ? 6.907 2.825 -7.259 1.00 86.25 95 THR A O 1
ATOM 771 N N . CYS A 1 96 ? 6.190 0.738 -7.710 1.00 83.94 96 CYS A N 1
ATOM 772 C CA . CYS A 1 96 ? 6.453 0.833 -9.137 1.00 83.94 96 CYS A CA 1
ATOM 773 C C . CYS A 1 96 ? 5.729 2.046 -9.749 1.00 83.94 96 CYS A C 1
ATOM 775 O O . CYS A 1 96 ? 6.336 2.899 -10.394 1.00 83.94 96 CYS A O 1
ATOM 777 N N . ALA A 1 97 ? 4.439 2.226 -9.463 1.00 80.88 97 ALA A N 1
ATOM 778 C CA . ALA A 1 97 ? 3.691 3.338 -10.036 1.00 80.88 97 ALA A CA 1
ATOM 779 C C . ALA A 1 97 ? 4.086 4.726 -9.494 1.00 80.88 97 ALA A C 1
ATOM 781 O O . ALA A 1 97 ? 3.777 5.727 -10.139 1.00 80.88 97 ALA A O 1
ATOM 782 N N . ARG A 1 98 ? 4.739 4.825 -8.328 1.00 74.88 98 ARG A N 1
ATOM 783 C CA . ARG A 1 98 ? 5.295 6.081 -7.795 1.00 74.88 98 ARG A CA 1
ATOM 784 C C . ARG A 1 98 ? 6.570 6.484 -8.527 1.00 74.88 98 ARG A C 1
ATOM 786 O O . ARG A 1 98 ? 6.746 7.666 -8.801 1.00 74.88 98 ARG A O 1
ATOM 793 N N . TYR A 1 99 ? 7.426 5.51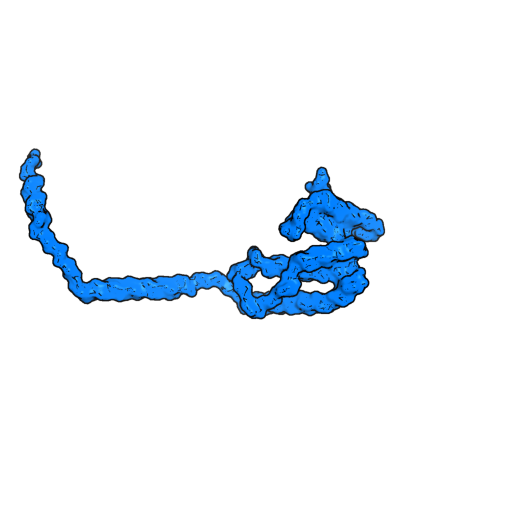8 -8.850 1.00 68.81 99 TYR A N 1
ATOM 794 C CA . TYR A 1 99 ? 8.665 5.775 -9.583 1.00 68.81 99 TYR A CA 1
ATOM 795 C C . TYR A 1 99 ? 8.409 6.132 -11.053 1.00 68.81 99 TYR A C 1
ATOM 797 O O . TYR A 1 99 ? 9.058 7.038 -11.566 1.00 68.81 99 TYR A O 1
ATOM 805 N N . TYR A 1 100 ? 7.417 5.503 -11.693 1.00 64.94 100 TYR A N 1
ATOM 806 C CA . TYR A 1 100 ? 7.227 5.589 -13.150 1.00 64.94 100 TYR A CA 1
ATOM 807 C C . TYR A 1 100 ? 6.011 6.406 -13.613 1.00 64.94 100 TYR A C 1
ATOM 809 O O . TYR A 1 100 ? 5.669 6.396 -14.795 1.00 64.94 100 TYR A O 1
ATOM 817 N N . TYR A 1 101 ? 5.329 7.118 -12.709 1.00 57.19 101 TYR A N 1
ATOM 818 C CA . TYR A 1 101 ? 4.229 8.006 -13.102 1.00 57.19 101 TYR A CA 1
ATOM 819 C C . TYR A 1 101 ? 4.742 9.153 -13.995 1.00 57.19 101 TYR A C 1
ATOM 821 O O . TYR A 1 101 ? 5.802 9.713 -13.695 1.00 57.19 101 TYR A O 1
ATOM 829 N N . PRO A 1 102 ? 3.995 9.578 -15.036 1.00 49.66 102 PRO A N 1
ATOM 830 C CA . PRO A 1 102 ? 4.317 10.799 -15.771 1.00 49.66 102 PRO A CA 1
ATOM 831 C C . PRO A 1 102 ? 4.280 11.986 -14.794 1.00 49.66 102 PRO A C 1
ATOM 833 O O . PRO A 1 102 ? 3.228 12.324 -14.255 1.00 49.66 102 PRO A O 1
ATOM 836 N N . GLY A 1 103 ? 5.455 12.545 -14.501 1.00 52.06 103 GLY A N 1
ATOM 837 C CA . GLY A 1 103 ? 5.699 13.578 -13.481 1.00 52.06 103 GLY A CA 1
ATOM 838 C C . GLY A 1 103 ? 6.788 13.244 -12.439 1.00 52.06 103 GLY A C 1
ATOM 839 O O . GLY A 1 103 ? 7.170 14.129 -11.682 1.00 52.06 103 GLY A O 1
ATOM 840 N N . GLY A 1 104 ? 7.295 12.000 -12.380 1.00 53.06 104 GLY A N 1
ATOM 841 C CA . GLY A 1 104 ? 8.440 11.601 -11.534 1.00 53.06 104 GLY A CA 1
ATOM 842 C C . GLY A 1 104 ? 9.817 12.028 -12.080 1.00 53.06 104 GLY A C 1
ATOM 843 O O . GLY A 1 104 ? 9.889 12.710 -13.097 1.00 53.06 104 GLY A O 1
ATOM 844 N N . ARG A 1 105 ? 10.925 11.589 -11.449 1.00 46.47 105 ARG A N 1
ATOM 845 C CA . ARG A 1 105 ? 12.314 11.862 -11.919 1.00 46.47 105 ARG A CA 1
ATOM 846 C C . ARG A 1 105 ? 12.547 11.511 -13.399 1.00 46.47 105 ARG A C 1
ATOM 848 O O . ARG A 1 105 ? 13.394 12.121 -14.036 1.00 46.47 105 ARG A O 1
ATOM 855 N N . ASP A 1 106 ? 11.738 10.600 -13.933 1.00 49.12 106 ASP A N 1
ATOM 856 C CA . ASP A 1 106 ? 11.812 10.086 -15.300 1.00 49.12 106 ASP A CA 1
ATOM 857 C C . ASP A 1 106 ? 10.703 10.645 -16.213 1.00 49.12 106 ASP A C 1
ATOM 859 O O . ASP A 1 106 ? 10.557 10.221 -17.357 1.00 49.12 106 ASP A O 1
ATOM 863 N N . ALA A 1 107 ? 9.896 11.604 -15.746 1.00 51.66 107 ALA A N 1
ATOM 864 C CA . ALA A 1 107 ? 8.887 12.275 -16.573 1.00 51.66 107 ALA A CA 1
ATOM 865 C C . ALA A 1 107 ? 9.500 12.950 -17.806 1.00 51.66 107 ALA A C 1
ATOM 867 O O . ALA A 1 107 ? 8.876 12.996 -18.864 1.00 51.66 107 ALA A O 1
ATOM 868 N N . GLU A 1 108 ? 10.741 13.419 -17.667 1.00 47.75 108 GLU A N 1
ATOM 869 C CA . GLU A 1 108 ? 11.552 13.988 -18.743 1.00 47.75 108 GLU A CA 1
ATOM 870 C C . GLU A 1 108 ? 12.083 12.927 -19.726 1.00 47.75 108 GLU A C 1
ATOM 872 O O . GLU A 1 108 ? 12.457 13.269 -20.844 1.00 47.75 108 GLU A O 1
ATOM 877 N N . LEU A 1 109 ? 12.062 11.632 -19.374 1.00 51.59 109 LEU A N 1
ATOM 878 C CA . LEU A 1 109 ? 12.491 10.537 -20.260 1.00 51.59 109 LEU A CA 1
ATOM 879 C C . LEU A 1 109 ? 11.454 10.142 -21.309 1.00 51.59 109 LEU A C 1
ATOM 881 O O . LEU A 1 109 ? 11.732 9.236 -22.094 1.00 51.59 109 LEU A O 1
ATOM 885 N N . GLY A 1 110 ? 10.269 10.764 -21.287 1.00 42.84 110 GLY A N 1
ATOM 886 C CA . GLY A 1 110 ? 9.224 10.604 -22.290 1.00 42.84 110 GLY A CA 1
ATOM 887 C C . GLY A 1 110 ? 9.038 9.161 -22.737 1.00 42.84 110 GLY A C 1
ATOM 888 O O . GLY A 1 110 ? 9.475 8.833 -23.827 1.00 42.84 110 GLY A O 1
ATOM 889 N N . HIS A 1 111 ? 8.410 8.303 -21.920 1.00 52.31 111 HIS A N 1
ATOM 890 C CA . HIS A 1 111 ? 8.053 6.934 -22.331 1.00 52.31 111 HIS A CA 1
ATOM 891 C C . HIS A 1 111 ? 9.205 6.249 -23.097 1.00 52.31 111 HIS A C 1
ATOM 893 O O . HIS A 1 111 ? 9.102 6.007 -24.299 1.00 52.31 111 HIS A O 1
ATOM 899 N N . SER A 1 112 ? 10.338 5.998 -22.424 1.00 51.97 112 SER A N 1
ATOM 900 C CA . SER A 1 112 ? 11.461 5.275 -23.037 1.00 51.97 112 SER A CA 1
ATOM 901 C C . SER A 1 112 ? 10.914 4.029 -23.756 1.00 51.97 112 SER A C 1
ATOM 903 O O . SER A 1 112 ? 10.403 3.136 -23.076 1.00 51.97 112 SER A O 1
ATOM 905 N N . PRO A 1 113 ? 10.994 3.928 -25.101 1.00 55.03 113 PRO A N 1
ATOM 906 C CA . PRO A 1 113 ? 10.248 2.926 -25.875 1.00 55.03 113 PRO A CA 1
ATOM 907 C C . PRO A 1 113 ? 10.628 1.470 -25.575 1.00 55.03 113 PRO A C 1
ATOM 909 O O . PRO A 1 113 ? 10.047 0.547 -26.137 1.00 55.03 113 PRO A O 1
ATOM 912 N N . LYS A 1 114 ? 11.658 1.260 -24.748 1.00 57.88 114 LYS A N 1
ATOM 913 C CA . LYS A 1 114 ? 12.241 -0.045 -24.431 1.00 57.88 114 LYS A CA 1
ATOM 914 C C . LYS A 1 114 ? 11.825 -0.605 -23.072 1.00 57.88 114 LYS A C 1
ATOM 916 O O . LYS A 1 114 ? 12.232 -1.720 -22.765 1.00 57.88 114 LYS A O 1
ATOM 921 N N . ILE A 1 115 ? 11.084 0.143 -22.255 1.00 60.69 115 ILE A N 1
ATOM 922 C CA . ILE A 1 115 ? 10.746 -0.285 -20.895 1.00 60.69 115 ILE A CA 1
ATOM 923 C C . ILE A 1 115 ? 9.222 -0.332 -20.741 1.00 60.69 115 ILE A C 1
ATOM 925 O O . ILE A 1 115 ? 8.554 0.691 -20.871 1.00 60.69 115 ILE A O 1
ATOM 929 N N . ASP A 1 116 ? 8.683 -1.531 -20.500 1.00 68.12 116 ASP A N 1
ATOM 930 C CA . ASP A 1 116 ? 7.251 -1.752 -20.278 1.00 68.12 116 ASP A CA 1
ATOM 931 C C . ASP A 1 116 ? 6.891 -1.552 -18.799 1.00 68.12 116 ASP A C 1
ATOM 933 O O . ASP A 1 116 ? 7.329 -2.297 -17.924 1.00 68.12 116 ASP A O 1
ATOM 937 N N . TYR A 1 117 ? 6.054 -0.548 -18.537 1.00 69.31 117 TYR A N 1
ATOM 938 C CA . TYR A 1 117 ? 5.530 -0.218 -17.211 1.00 69.31 117 TYR A CA 1
ATOM 939 C C . TYR A 1 117 ? 4.056 -0.609 -17.044 1.00 69.31 117 TYR A C 1
ATOM 941 O O . TYR A 1 117 ? 3.426 -0.207 -16.067 1.00 69.31 117 TYR A O 1
ATOM 949 N N . SER A 1 118 ? 3.465 -1.353 -17.988 1.00 69.56 118 SER A N 1
ATOM 950 C CA . SER A 1 118 ? 2.020 -1.629 -18.014 1.00 69.56 118 SER A CA 1
ATOM 951 C C . SER A 1 118 ? 1.520 -2.370 -16.772 1.00 69.56 118 SER A C 1
ATOM 953 O O . SER A 1 118 ? 0.356 -2.229 -16.376 1.00 69.56 118 SER A O 1
ATOM 955 N N . HIS A 1 119 ? 2.402 -3.118 -16.105 1.00 73.50 119 HIS A N 1
ATOM 956 C CA . HIS A 1 119 ? 2.083 -3.776 -14.848 1.00 73.50 119 HIS A CA 1
ATOM 957 C C . HIS A 1 119 ? 1.982 -2.785 -13.673 1.00 73.50 119 HIS A C 1
ATOM 959 O O . HIS A 1 119 ? 1.246 -3.051 -12.729 1.00 73.50 119 HIS A O 1
ATOM 965 N N . CYS A 1 120 ? 2.603 -1.607 -13.729 1.00 80.88 120 CYS A N 1
ATOM 966 C CA . CYS A 1 120 ? 2.656 -0.648 -12.623 1.00 80.88 120 CYS A CA 1
ATOM 967 C C . CYS A 1 120 ? 1.403 0.229 -12.583 1.00 80.88 120 CYS A C 1
ATOM 969 O O . CYS A 1 120 ? 1.266 1.216 -13.303 1.00 80.88 120 CYS A O 1
ATOM 971 N N . ASN A 1 121 ? 0.448 -0.147 -11.730 1.00 84.69 121 ASN A N 1
ATOM 972 C CA . ASN A 1 121 ? -0.889 0.432 -11.743 1.00 84.69 121 ASN A CA 1
ATOM 973 C C . ASN A 1 121 ? -1.352 0.846 -10.340 1.00 84.69 121 ASN A C 1
ATOM 975 O O . ASN A 1 121 ? -1.673 0.007 -9.497 1.00 84.69 121 ASN A O 1
ATOM 979 N N . LYS A 1 122 ? -1.485 2.161 -10.128 1.00 84.94 122 LYS A N 1
ATOM 980 C CA . LYS A 1 122 ? -1.964 2.735 -8.862 1.00 84.94 122 LYS A CA 1
ATOM 981 C C . LYS A 1 122 ? -3.360 2.236 -8.457 1.00 84.94 122 LYS A C 1
ATOM 983 O O . LYS A 1 122 ? -3.612 2.032 -7.277 1.00 84.94 122 LYS A O 1
ATOM 988 N N . LYS A 1 123 ? -4.262 1.977 -9.412 1.00 88.94 123 LYS A N 1
ATOM 989 C CA . LYS A 1 123 ? -5.596 1.420 -9.118 1.00 88.94 123 LYS A CA 1
ATOM 990 C C . LYS A 1 123 ? -5.514 -0.030 -8.638 1.00 88.94 123 LYS A C 1
ATOM 992 O O . LYS A 1 123 ? -6.256 -0.402 -7.736 1.00 88.94 123 LYS A O 1
ATOM 997 N N . LYS A 1 124 ? -4.596 -0.833 -9.197 1.00 91.56 124 LYS A N 1
ATOM 998 C CA . LYS A 1 124 ? -4.335 -2.193 -8.692 1.00 91.56 124 LYS A CA 1
ATOM 999 C C . LYS A 1 124 ? -3.773 -2.157 -7.272 1.00 91.56 124 LYS A C 1
ATOM 1001 O O . LYS A 1 124 ? -4.185 -2.974 -6.459 1.00 91.56 124 LYS A O 1
ATOM 1006 N N . ALA A 1 125 ? -2.899 -1.197 -6.963 1.00 92.94 125 ALA A N 1
ATOM 1007 C CA . ALA A 1 125 ? -2.402 -1.012 -5.602 1.00 92.94 125 ALA A CA 1
ATOM 1008 C C . ALA A 1 125 ? -3.546 -0.757 -4.609 1.00 92.94 125 ALA A C 1
ATOM 1010 O O . ALA A 1 125 ? -3.663 -1.468 -3.619 1.00 92.94 125 ALA A O 1
ATOM 1011 N N . VAL A 1 126 ? -4.438 0.195 -4.912 1.00 94.38 126 VAL A N 1
ATOM 1012 C CA . VAL A 1 126 ? -5.608 0.489 -4.062 1.00 94.38 126 VAL A CA 1
ATOM 1013 C C . VAL A 1 126 ? -6.497 -0.743 -3.882 1.00 94.38 126 VAL A C 1
ATOM 1015 O O . VAL A 1 126 ? -6.904 -1.041 -2.765 1.00 94.38 126 VAL A O 1
ATOM 1018 N N . TYR A 1 127 ? -6.769 -1.484 -4.959 1.00 95.50 127 TYR A N 1
ATOM 1019 C CA . TYR A 1 127 ? -7.569 -2.709 -4.893 1.00 95.50 127 TYR A CA 1
ATOM 1020 C C . TYR A 1 127 ? -6.973 -3.751 -3.934 1.00 95.50 127 TYR A C 1
ATOM 1022 O O . TYR A 1 127 ? -7.688 -4.295 -3.094 1.00 95.50 127 TYR A O 1
ATOM 1030 N N . TRP A 1 128 ? -5.668 -4.012 -4.027 1.00 97.19 128 TRP A N 1
ATOM 1031 C CA . TRP A 1 128 ? -5.016 -5.008 -3.177 1.00 97.19 128 TRP A CA 1
ATOM 1032 C C . TRP A 1 128 ? -4.815 -4.528 -1.735 1.00 97.19 128 TRP A C 1
ATOM 1034 O O . TRP A 1 128 ? -4.966 -5.331 -0.818 1.00 97.19 128 TRP A O 1
ATOM 1044 N N . TYR A 1 129 ? -4.566 -3.231 -1.507 1.00 97.19 129 TYR A N 1
ATOM 1045 C CA . TYR A 1 129 ? -4.576 -2.671 -0.151 1.00 97.19 129 TYR A CA 1
ATOM 1046 C C . TYR A 1 129 ? -5.952 -2.816 0.496 1.00 97.19 129 TYR A C 1
ATOM 1048 O O . TYR A 1 129 ? -6.030 -3.217 1.652 1.00 97.19 129 TYR A O 1
ATOM 1056 N N . GLN A 1 130 ? -7.031 -2.550 -0.247 1.00 96.94 130 GLN A N 1
ATOM 1057 C CA . GLN A 1 130 ? -8.393 -2.713 0.256 1.00 96.94 130 GLN A CA 1
ATOM 1058 C C . GLN A 1 130 ? -8.661 -4.167 0.658 1.00 96.94 130 GLN A C 1
ATOM 1060 O O . GLN A 1 130 ? -9.111 -4.405 1.775 1.00 96.94 130 GLN A O 1
ATOM 1065 N N . LYS A 1 131 ? -8.326 -5.133 -0.207 1.00 97.62 131 LYS A N 1
ATOM 1066 C CA . LYS A 1 131 ? -8.464 -6.560 0.117 1.00 97.62 131 LYS A CA 1
ATOM 1067 C C . LYS A 1 131 ? -7.674 -6.960 1.359 1.00 97.62 131 LYS A C 1
ATOM 1069 O O . LYS A 1 131 ? -8.231 -7.539 2.282 1.00 97.62 131 LYS A O 1
ATOM 1074 N N . SER A 1 132 ? -6.406 -6.567 1.421 1.00 97.50 132 SER A N 1
ATOM 1075 C CA . SER A 1 132 ? -5.541 -6.869 2.559 1.00 97.50 132 SER A CA 1
ATOM 1076 C C . SER A 1 132 ? -6.065 -6.262 3.871 1.00 97.50 132 SER A C 1
ATOM 1078 O O . SER A 1 132 ? -6.077 -6.924 4.911 1.00 97.50 132 SER A O 1
ATOM 1080 N N . ALA A 1 133 ? -6.587 -5.033 3.817 1.00 96.81 133 ALA A N 1
ATOM 1081 C CA . ALA A 1 133 ? -7.204 -4.355 4.955 1.00 96.81 133 ALA A CA 1
ATOM 1082 C C . ALA A 1 133 ? -8.524 -5.018 5.396 1.00 96.81 133 ALA A C 1
ATOM 1084 O O . ALA A 1 133 ? -8.851 -5.059 6.584 1.00 96.81 133 ALA A O 1
ATOM 1085 N N . GLU A 1 134 ? -9.302 -5.554 4.455 1.00 95.38 134 GLU A N 1
ATOM 1086 C CA . GLU A 1 134 ? -10.499 -6.352 4.744 1.00 95.38 134 GLU A CA 1
ATOM 1087 C C . GLU A 1 134 ? -10.141 -7.698 5.383 1.00 95.38 134 GLU A C 1
ATOM 1089 O O . GLU A 1 134 ? -10.814 -8.115 6.327 1.00 95.38 134 GLU A O 1
ATOM 1094 N N . SER A 1 135 ? -9.035 -8.308 4.952 1.00 93.69 135 SER A N 1
ATOM 1095 C CA . SER A 1 135 ? -8.445 -9.519 5.535 1.00 93.69 135 SER A CA 1
ATOM 1096 C C . SER A 1 135 ? -7.786 -9.284 6.909 1.00 93.69 135 SER A C 1
ATOM 1098 O O . SER A 1 135 ? -7.331 -10.235 7.544 1.00 93.69 135 SER A O 1
ATOM 1100 N N . GLY A 1 136 ? -7.754 -8.037 7.395 1.00 91.06 136 GLY A N 1
ATOM 1101 C CA . GLY A 1 136 ? -7.278 -7.673 8.732 1.00 91.06 136 GLY A CA 1
ATOM 1102 C C . GLY A 1 136 ? -5.776 -7.402 8.838 1.00 91.06 136 GLY A C 1
ATOM 1103 O O . GLY A 1 136 ? -5.247 -7.402 9.949 1.00 91.06 136 GLY A O 1
ATOM 1104 N N . ASP A 1 137 ? -5.075 -7.168 7.723 1.00 93.19 137 ASP A N 1
ATOM 1105 C CA . ASP A 1 137 ? -3.691 -6.690 7.772 1.00 93.19 137 ASP A CA 1
ATOM 1106 C C . ASP A 1 137 ? -3.664 -5.237 8.273 1.00 93.19 137 ASP A C 1
ATOM 1108 O O . ASP A 1 137 ? -4.111 -4.300 7.607 1.00 93.19 137 ASP A O 1
ATOM 1112 N N . LYS A 1 138 ? -3.123 -5.054 9.478 1.00 92.69 138 LYS A N 1
ATOM 1113 C CA . LYS A 1 138 ? -3.034 -3.758 10.157 1.00 92.69 138 LYS A CA 1
ATOM 1114 C C . LYS A 1 138 ? -2.295 -2.694 9.334 1.00 92.69 138 LYS A C 1
ATOM 1116 O O . LYS A 1 138 ? -2.647 -1.512 9.381 1.00 92.69 138 LYS A O 1
ATOM 1121 N N . ILE A 1 139 ? -1.270 -3.090 8.579 1.00 92.56 139 ILE A N 1
ATOM 1122 C CA . ILE A 1 139 ? -0.475 -2.155 7.778 1.00 92.56 139 ILE A CA 1
ATOM 1123 C C . ILE A 1 139 ? -1.304 -1.702 6.575 1.00 92.56 139 ILE A C 1
ATOM 1125 O O . ILE A 1 139 ? -1.335 -0.509 6.267 1.00 92.56 139 ILE A O 1
ATOM 1129 N N . ALA A 1 140 ? -2.029 -2.617 5.931 1.00 95.31 140 ALA A N 1
ATOM 1130 C CA . ALA A 1 140 ? -2.959 -2.283 4.861 1.00 95.31 140 ALA A CA 1
ATOM 1131 C C . ALA A 1 140 ? -4.099 -1.370 5.338 1.00 95.31 140 ALA A C 1
ATOM 1133 O O . ALA A 1 140 ? -4.436 -0.415 4.641 1.00 95.31 140 ALA A O 1
ATOM 1134 N N . GLU A 1 141 ? -4.644 -1.586 6.539 1.00 95.38 141 GLU A N 1
ATOM 1135 C CA . GLU A 1 141 ? -5.647 -0.688 7.132 1.00 95.38 141 GLU A CA 1
ATOM 1136 C C . GLU A 1 141 ? -5.093 0.735 7.314 1.00 95.38 141 GLU A C 1
ATOM 1138 O O . GLU A 1 141 ? -5.723 1.705 6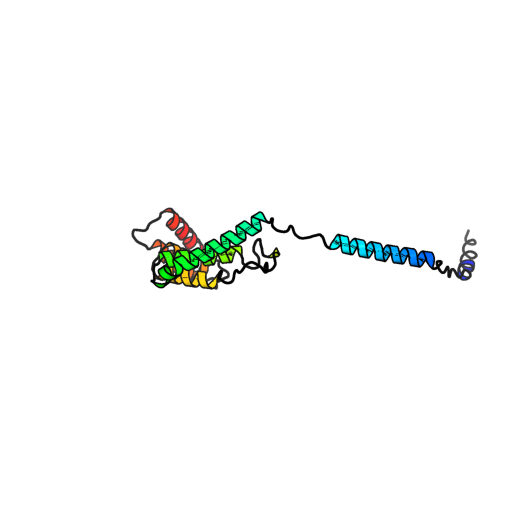.895 1.00 95.38 141 GLU A O 1
ATOM 1143 N N . SER A 1 142 ? -3.872 0.876 7.839 1.00 94.62 142 SER A N 1
ATOM 1144 C CA . SER A 1 142 ? -3.190 2.175 7.930 1.00 94.62 142 SER A CA 1
ATOM 1145 C C . SER A 1 142 ? -2.981 2.825 6.553 1.00 94.62 142 SER A C 1
ATOM 1147 O O . SER A 1 142 ? -3.242 4.016 6.379 1.00 94.62 142 SER A O 1
ATOM 1149 N N . ARG A 1 143 ? -2.598 2.041 5.535 1.00 94.62 143 ARG A N 1
ATOM 1150 C CA . ARG A 1 143 ? -2.461 2.525 4.148 1.00 94.62 143 ARG A CA 1
ATOM 1151 C C . ARG A 1 143 ? -3.789 2.961 3.539 1.00 94.62 143 ARG A C 1
ATOM 1153 O O . ARG A 1 143 ? -3.811 3.923 2.778 1.00 94.62 143 ARG A O 1
ATOM 1160 N N . MET A 1 144 ? -4.893 2.298 3.868 1.00 96.12 144 MET A N 1
ATOM 1161 C CA . MET A 1 144 ? -6.221 2.749 3.452 1.00 96.12 144 MET A CA 1
ATOM 1162 C C . MET A 1 144 ? -6.590 4.080 4.107 1.00 96.12 144 MET A C 1
ATOM 1164 O O . MET A 1 144 ? -7.147 4.945 3.432 1.00 96.12 144 MET A O 1
ATOM 1168 N N . GLY A 1 145 ? -6.218 4.277 5.375 1.00 95.38 145 GLY A N 1
ATOM 1169 C CA . GLY A 1 145 ? -6.310 5.578 6.034 1.00 95.38 145 GLY A CA 1
ATOM 1170 C C . GLY A 1 145 ? -5.542 6.662 5.270 1.00 95.38 145 GLY A C 1
ATOM 1171 O O . GLY A 1 145 ? -6.131 7.674 4.900 1.00 95.38 145 GLY A O 1
ATOM 1172 N N . ASP A 1 146 ? -4.277 6.391 4.928 1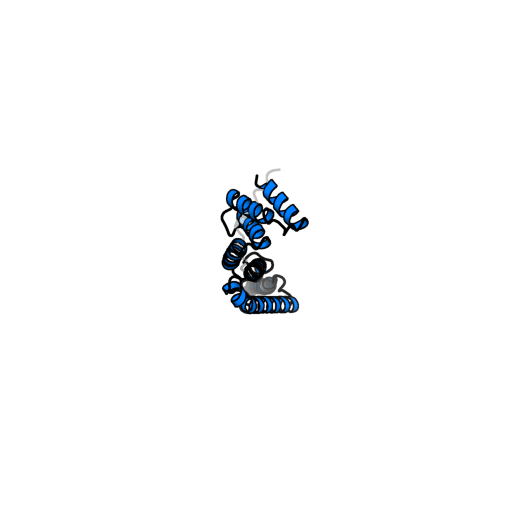.00 93.62 146 ASP A N 1
ATOM 1173 C CA . ASP A 1 146 ? -3.420 7.294 4.141 1.00 93.62 146 ASP A CA 1
ATOM 1174 C C . ASP A 1 146 ? -4.056 7.658 2.784 1.00 93.62 146 ASP A C 1
ATOM 1176 O O . ASP A 1 146 ? -4.064 8.819 2.367 1.00 93.62 146 ASP A O 1
ATOM 1180 N N . LEU A 1 147 ? -4.621 6.664 2.088 1.00 93.19 147 LEU A N 1
ATOM 1181 C CA . LEU A 1 147 ? -5.236 6.856 0.775 1.00 93.19 147 LEU A CA 1
ATOM 1182 C C . LEU A 1 147 ? -6.483 7.747 0.821 1.00 93.19 147 LEU A C 1
ATOM 1184 O O . LEU A 1 147 ? -6.725 8.493 -0.126 1.00 93.19 147 LEU A O 1
ATOM 1188 N N . TYR A 1 148 ? -7.272 7.679 1.892 1.00 95.31 148 TYR A N 1
ATOM 1189 C CA . TYR A 1 148 ? -8.437 8.548 2.069 1.00 95.31 148 TYR A CA 1
ATOM 1190 C C . TYR A 1 148 ? -8.093 9.922 2.656 1.00 95.31 148 TYR A C 1
ATOM 1192 O O . TYR A 1 148 ? -8.908 10.833 2.537 1.00 95.31 148 TYR A O 1
ATOM 1200 N N . ASP A 1 149 ? -6.920 10.084 3.262 1.00 90.69 149 ASP A N 1
ATOM 1201 C CA . ASP A 1 149 ? -6.478 11.332 3.885 1.00 90.69 149 ASP A CA 1
ATOM 1202 C C . ASP A 1 149 ? -5.839 12.296 2.863 1.00 90.69 149 ASP A C 1
ATOM 1204 O O . ASP A 1 149 ? -6.281 13.436 2.720 1.00 90.69 149 ASP A O 1
ATOM 1208 N N . TYR A 1 150 ? -4.863 11.832 2.066 1.00 82.44 150 TYR A N 1
ATOM 1209 C CA . TYR A 1 150 ? -4.053 12.723 1.209 1.00 82.44 150 TYR A CA 1
ATOM 1210 C C . TYR A 1 150 ? -3.692 12.181 -0.187 1.00 82.44 150 TYR A C 1
ATOM 1212 O O . TYR A 1 150 ? -2.752 12.672 -0.814 1.00 82.44 150 TYR A O 1
ATOM 1220 N N . SER A 1 151 ? -4.394 11.175 -0.717 1.00 80.00 151 SER A N 1
ATOM 1221 C CA . SER A 1 151 ? -4.079 10.637 -2.052 1.00 80.00 151 SER A CA 1
ATOM 1222 C C . SER A 1 151 ? -4.858 11.305 -3.186 1.00 80.00 151 SER A C 1
ATOM 1224 O O . SER A 1 151 ? -6.059 11.502 -3.077 1.00 80.00 151 SER A O 1
ATOM 1226 N N . ASP A 1 152 ? -4.213 11.501 -4.341 1.00 76.00 152 ASP A N 1
ATOM 1227 C CA . ASP A 1 152 ? -4.885 11.869 -5.602 1.00 76.00 152 ASP A CA 1
ATOM 1228 C C . ASP A 1 152 ? -5.672 10.703 -6.239 1.00 76.00 152 ASP A C 1
ATOM 1230 O O . ASP A 1 152 ? -6.379 10.877 -7.233 1.00 76.00 152 ASP A O 1
ATOM 1234 N N . LEU A 1 153 ? -5.503 9.477 -5.728 1.00 79.50 153 LEU A N 1
ATOM 1235 C CA . LEU A 1 153 ? -6.121 8.273 -6.296 1.00 79.50 153 LEU A CA 1
ATOM 1236 C C . LEU A 1 153 ? -7.559 8.065 -5.853 1.00 79.50 153 LEU A C 1
ATOM 1238 O O . LEU A 1 153 ? -8.358 7.493 -6.598 1.00 79.50 153 LEU A O 1
ATOM 1242 N N . LEU A 1 154 ? -7.863 8.490 -4.632 1.00 87.00 154 LEU A N 1
ATOM 1243 C CA . LEU A 1 154 ? -9.186 8.445 -4.046 1.00 87.00 154 LEU A CA 1
ATOM 1244 C C . LEU A 1 154 ? -9.603 9.871 -3.731 1.00 87.00 154 LEU A C 1
ATOM 1246 O O . LEU A 1 154 ? -8.785 10.715 -3.396 1.00 87.00 154 LEU A O 1
ATOM 1250 N N . LYS A 1 155 ? -10.901 10.149 -3.808 1.00 89.75 155 LYS A N 1
ATOM 1251 C CA . LYS A 1 155 ? -11.403 11.412 -3.280 1.00 89.75 155 LYS A CA 1
ATOM 1252 C C . LYS A 1 155 ? -11.161 11.423 -1.770 1.00 89.75 155 LYS A C 1
ATOM 1254 O O . LYS A 1 155 ? -11.656 10.521 -1.088 1.00 89.75 155 LYS A O 1
ATOM 1259 N N . THR A 1 156 ? -10.462 12.447 -1.281 1.00 92.62 156 THR A N 1
ATOM 1260 C CA . THR A 1 156 ? -10.248 12.670 0.152 1.00 92.62 156 THR A CA 1
ATOM 1261 C C . THR A 1 156 ? -11.558 12.523 0.922 1.00 92.62 156 THR A C 1
ATOM 1263 O O . THR A 1 156 ? -12.593 13.084 0.542 1.00 92.62 156 THR A O 1
ATOM 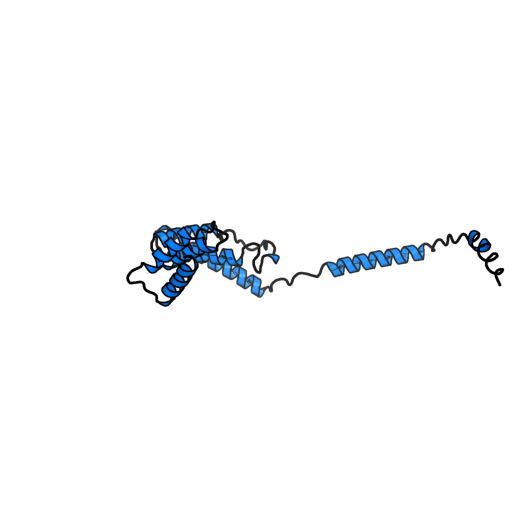1266 N N . ASN A 1 157 ? -11.519 11.725 1.983 1.00 95.25 157 ASN A N 1
ATOM 1267 C CA . ASN A 1 157 ? -12.642 11.458 2.864 1.00 95.25 157 ASN A CA 1
ATOM 1268 C C . ASN A 1 157 ? -12.122 11.157 4.276 1.00 95.25 157 ASN A C 1
ATOM 1270 O O . ASN A 1 157 ? -11.760 10.026 4.600 1.00 95.25 157 ASN A O 1
ATOM 1274 N N . TYR A 1 158 ? -12.136 12.184 5.117 1.00 94.88 158 TYR A N 1
ATOM 1275 C CA . TYR A 1 158 ? -11.656 12.135 6.494 1.00 94.88 158 TYR A CA 1
ATOM 1276 C C . TYR A 1 158 ? -12.415 11.145 7.384 1.00 94.88 158 TYR A C 1
ATOM 1278 O O . TYR A 1 158 ? -11.804 10.486 8.221 1.00 94.88 158 TYR A O 1
ATOM 1286 N N . GLU A 1 159 ? -13.718 10.956 7.167 1.00 95.44 159 GLU A N 1
ATOM 1287 C CA . GLU A 1 159 ? -14.504 9.965 7.915 1.00 95.44 159 GLU A CA 1
ATOM 1288 C C . GLU A 1 159 ? -14.019 8.542 7.620 1.00 95.44 159 GLU A C 1
ATOM 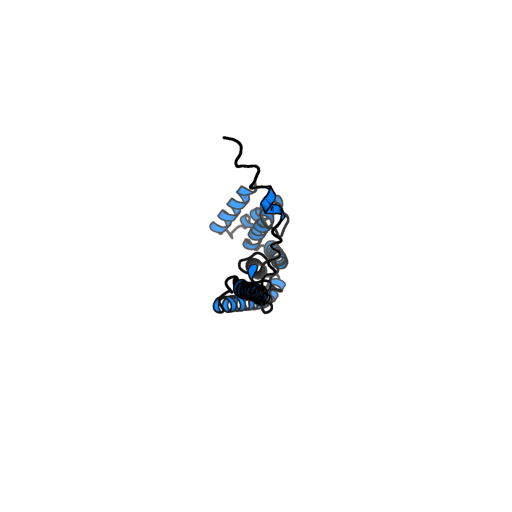1290 O O . GLU A 1 159 ? -13.805 7.744 8.533 1.00 95.44 159 GLU A O 1
ATOM 1295 N N . LYS A 1 160 ? -13.778 8.228 6.341 1.00 95.56 160 LYS A N 1
ATOM 1296 C CA . LYS A 1 160 ? -13.217 6.934 5.936 1.00 95.56 160 LYS A CA 1
ATOM 1297 C C . LYS A 1 160 ? -11.776 6.771 6.404 1.00 95.56 160 LYS A C 1
ATOM 1299 O O . LYS A 1 160 ? -11.418 5.681 6.839 1.00 95.56 160 LYS A O 1
ATOM 1304 N N . ALA A 1 161 ? -10.965 7.825 6.345 1.00 96.12 161 ALA A N 1
ATOM 1305 C CA . ALA A 1 161 ? -9.600 7.787 6.860 1.00 96.12 161 ALA A CA 1
ATOM 1306 C C . ALA A 1 161 ? -9.584 7.480 8.369 1.00 96.12 161 ALA A C 1
ATOM 1308 O O . ALA A 1 161 ? -8.920 6.539 8.802 1.00 96.12 161 ALA A O 1
ATOM 1309 N N . SER A 1 162 ? -10.401 8.197 9.149 1.00 95.81 162 SER A N 1
ATOM 1310 C CA . SER A 1 162 ? -10.582 7.980 10.588 1.00 95.81 162 SER A CA 1
ATOM 1311 C C . SER A 1 162 ? -11.080 6.568 10.904 1.00 95.81 162 SER A C 1
ATOM 1313 O O . SER A 1 162 ? -10.543 5.911 11.799 1.00 95.81 162 SER A O 1
ATOM 1315 N N . TYR A 1 163 ? -12.035 6.047 10.123 1.00 95.81 163 TYR A N 1
ATOM 1316 C CA . TYR A 1 163 ? -12.500 4.663 10.239 1.00 95.81 163 TYR A CA 1
ATOM 1317 C C . TYR A 1 163 ? -11.350 3.656 10.098 1.00 95.81 163 TYR A C 1
ATOM 1319 O O . TYR A 1 163 ? -11.168 2.806 10.972 1.00 95.81 163 TYR A O 1
ATOM 1327 N N . TRP A 1 164 ? -10.546 3.762 9.036 1.00 96.62 164 TRP A N 1
ATOM 1328 C CA . TRP A 1 164 ? -9.451 2.822 8.783 1.00 96.62 164 TRP A CA 1
ATOM 1329 C C . TRP A 1 164 ? -8.322 2.934 9.809 1.00 96.62 164 TRP A C 1
ATOM 1331 O O . TRP A 1 164 ? -7.852 1.910 10.305 1.00 96.62 164 TRP A O 1
ATOM 1341 N N . TYR A 1 165 ? -7.936 4.151 10.203 1.00 95.44 165 TYR A N 1
ATOM 1342 C CA . TYR A 1 165 ? -6.946 4.350 11.265 1.00 95.44 165 TYR A CA 1
ATOM 1343 C C . TYR A 1 165 ? -7.423 3.804 12.612 1.00 95.44 165 TYR A C 1
ATOM 1345 O O . TYR A 1 165 ? -6.662 3.130 13.305 1.00 95.44 165 TYR A O 1
ATOM 1353 N N . THR A 1 166 ? -8.691 4.034 12.965 1.00 94.19 166 THR A N 1
ATOM 1354 C CA . THR A 1 166 ? -9.289 3.493 14.194 1.00 94.19 166 THR A CA 1
ATOM 1355 C C . THR A 1 166 ? -9.296 1.966 14.171 1.00 94.19 166 THR A C 1
ATOM 1357 O O . THR A 1 166 ? -8.956 1.330 15.170 1.00 94.19 166 THR A O 1
ATOM 1360 N N . LYS A 1 167 ? -9.631 1.362 13.024 1.00 94.06 167 LYS A N 1
ATOM 1361 C CA . LYS A 1 167 ? -9.593 -0.091 12.847 1.00 94.06 167 LYS A CA 1
ATOM 1362 C C . LYS A 1 167 ? -8.175 -0.636 13.068 1.00 94.06 167 LYS A C 1
ATOM 1364 O O . LYS A 1 167 ? -8.013 -1.527 13.903 1.00 94.06 167 LYS A O 1
ATOM 1369 N N . ALA A 1 168 ? -7.160 -0.006 12.473 1.00 92.94 168 ALA A N 1
ATOM 1370 C CA . ALA A 1 168 ? -5.757 -0.413 12.589 1.00 92.94 168 ALA A CA 1
ATOM 1371 C C . ALA A 1 168 ? -5.228 -0.412 14.038 1.00 92.94 168 ALA A C 1
ATOM 1373 O O . ALA A 1 168 ? -4.506 -1.325 14.438 1.00 92.94 168 ALA A O 1
ATOM 1374 N N . VAL A 1 169 ? -5.621 0.561 14.867 1.00 91.75 169 VAL A N 1
ATOM 1375 C CA . VAL A 1 169 ? -5.192 0.623 16.283 1.00 91.75 169 VAL A CA 1
ATOM 1376 C C . VAL A 1 169 ? -6.043 -0.241 17.221 1.00 91.75 169 VAL A C 1
ATOM 1378 O O . VAL A 1 169 ? -5.682 -0.453 18.379 1.00 91.75 169 VAL A O 1
ATOM 1381 N N . SER A 1 170 ? -7.183 -0.756 16.746 1.00 89.75 170 SER A N 1
ATOM 1382 C CA . SER A 1 170 ? -8.099 -1.577 17.549 1.00 89.75 170 SER A CA 1
ATOM 1383 C C . SER A 1 170 ? -7.666 -3.044 17.687 1.00 89.75 170 SER A C 1
ATOM 1385 O O . SER A 1 170 ? -8.216 -3.772 18.523 1.00 89.75 170 SER A O 1
ATOM 1387 N N . HIS A 1 171 ? -6.657 -3.482 16.923 1.00 83.38 171 HIS A N 1
ATOM 1388 C CA . HIS A 1 171 ? -6.126 -4.848 16.961 1.00 83.38 171 HIS A CA 1
ATOM 1389 C C . HIS A 1 171 ? -5.531 -5.183 18.338 1.00 83.38 171 HIS A C 1
ATOM 1391 O O . HIS A 1 171 ? -4.426 -4.773 18.703 1.00 83.38 171 HIS A O 1
ATOM 1397 N N . LYS A 1 172 ? -6.261 -5.971 19.138 1.00 67.56 172 LYS A N 1
ATOM 1398 C CA . LYS A 1 172 ? -5.791 -6.436 20.451 1.00 67.56 172 LYS A CA 1
ATOM 1399 C C . LYS A 1 172 ? -4.650 -7.445 20.272 1.00 67.56 172 LYS A C 1
ATOM 1401 O O . LYS A 1 172 ? -4.846 -8.504 19.693 1.00 67.56 172 LYS A O 1
ATOM 1406 N N . GLY A 1 173 ? -3.470 -7.131 20.810 1.00 64.25 173 GLY A N 1
ATOM 1407 C CA . GLY A 1 173 ? -2.312 -8.038 20.842 1.00 64.25 173 GLY A CA 1
ATOM 1408 C C . GLY A 1 173 ? -1.285 -7.840 19.721 1.00 64.25 173 GLY A C 1
ATOM 1409 O O . GLY A 1 173 ? -0.160 -8.297 19.874 1.00 64.25 173 GLY A O 1
ATOM 1410 N N . GLN A 1 174 ? -1.612 -7.089 18.662 1.00 62.81 174 GLN A N 1
ATOM 1411 C CA . GLN A 1 174 ? -0.671 -6.688 17.597 1.00 62.81 174 GLN A CA 1
ATOM 1412 C C . GLN A 1 174 ? -0.173 -5.246 17.794 1.00 62.81 174 GLN A C 1
ATOM 1414 O O . GLN A 1 174 ? -0.051 -4.456 16.853 1.00 62.81 174 GLN A O 1
ATOM 1419 N N . LYS A 1 175 ? 0.057 -4.873 19.057 1.00 62.81 175 LYS A N 1
ATOM 1420 C CA . LYS A 1 175 ? 0.512 -3.533 19.430 1.00 62.81 175 LYS A CA 1
ATOM 1421 C C . LYS A 1 175 ? 1.987 -3.371 19.086 1.00 62.81 175 LYS A C 1
ATOM 1423 O O . LYS A 1 175 ? 2.853 -3.593 19.929 1.00 62.81 175 LYS A O 1
ATOM 1428 N N . ASP A 1 176 ? 2.271 -2.983 17.850 1.00 71.25 176 ASP A N 1
ATOM 1429 C CA . ASP A 1 176 ? 3.524 -2.302 17.551 1.00 71.25 176 ASP A CA 1
ATOM 1430 C C . ASP A 1 176 ? 3.383 -0.850 18.014 1.00 71.25 176 ASP A C 1
ATOM 1432 O O . ASP A 1 176 ? 2.697 -0.042 17.390 1.00 71.25 176 ASP A O 1
ATOM 1436 N N . SER A 1 177 ? 4.033 -0.543 19.137 1.00 72.38 177 SER A N 1
ATOM 1437 C CA . SER A 1 177 ? 4.029 0.778 19.772 1.00 72.38 177 SER A CA 1
ATOM 1438 C C . SER A 1 177 ? 4.415 1.909 18.808 1.00 72.38 177 SER A C 1
ATOM 1440 O O . SER A 1 177 ? 3.868 3.009 18.905 1.00 72.38 177 SER A O 1
ATOM 1442 N N . LYS A 1 178 ? 5.312 1.650 17.846 1.00 80.94 178 LYS A N 1
ATOM 1443 C CA . LYS A 1 178 ? 5.759 2.674 16.895 1.00 80.94 178 LYS A CA 1
ATOM 1444 C C . LYS A 1 178 ? 4.723 2.921 15.806 1.00 80.94 178 LYS A C 1
ATOM 1446 O O . LYS A 1 178 ? 4.420 4.076 15.511 1.00 80.94 178 LYS A O 1
ATOM 1451 N N . GLU A 1 179 ? 4.180 1.855 15.220 1.00 81.69 179 GLU A N 1
ATOM 1452 C CA . GLU A 1 179 ? 3.143 1.976 14.188 1.00 81.69 179 GLU A CA 1
ATOM 1453 C C . GLU A 1 179 ? 1.854 2.559 14.765 1.00 81.69 179 GLU A C 1
ATOM 1455 O O . GLU A 1 179 ? 1.284 3.473 14.173 1.00 81.69 179 GLU A O 1
ATOM 1460 N N . ASP A 1 180 ? 1.442 2.103 15.951 1.00 86.06 180 ASP A N 1
ATOM 1461 C CA . ASP A 1 180 ? 0.270 2.636 16.647 1.00 86.06 180 ASP A CA 1
ATOM 1462 C C . ASP A 1 180 ? 0.452 4.121 16.958 1.00 86.06 180 ASP A C 1
ATOM 1464 O O . ASP A 1 180 ? -0.458 4.907 16.718 1.00 86.06 180 ASP A O 1
ATOM 1468 N N . GLY A 1 181 ? 1.635 4.534 17.426 1.00 88.88 181 GLY A N 1
ATOM 1469 C CA . GLY A 1 181 ? 1.939 5.945 17.671 1.00 88.88 181 GLY A CA 1
ATOM 1470 C C . GLY A 1 181 ? 1.789 6.809 16.416 1.00 88.88 181 GLY A C 1
ATOM 1471 O O . GLY A 1 181 ? 1.175 7.876 16.467 1.00 88.88 181 GLY A O 1
ATOM 1472 N N . LEU A 1 182 ? 2.291 6.330 15.273 1.00 90.44 182 LEU A N 1
ATOM 1473 C CA . LEU A 1 182 ? 2.149 7.032 13.998 1.00 90.44 182 LEU A CA 1
ATOM 1474 C C . LEU A 1 182 ? 0.681 7.099 13.554 1.00 90.44 182 LEU A C 1
ATOM 1476 O O . LEU A 1 182 ? 0.214 8.170 13.173 1.00 90.44 182 LEU A O 1
ATOM 1480 N N . ILE A 1 183 ? -0.059 5.992 13.628 1.00 91.31 183 ILE A N 1
ATOM 1481 C CA . ILE A 1 183 ? -1.475 5.954 13.236 1.00 91.31 183 ILE A CA 1
ATOM 1482 C C . ILE A 1 183 ? -2.310 6.868 14.138 1.00 91.31 183 ILE A C 1
ATOM 1484 O O . ILE A 1 183 ? -3.125 7.636 13.637 1.00 91.31 183 ILE A O 1
ATOM 1488 N N . LEU A 1 184 ? -2.065 6.857 15.450 1.00 92.12 184 LEU A N 1
ATOM 1489 C CA . LEU A 1 184 ? -2.738 7.738 16.404 1.00 92.12 184 LEU A CA 1
ATOM 1490 C C . LEU A 1 184 ? -2.440 9.215 16.131 1.00 92.12 184 LEU A C 1
ATOM 1492 O O . LEU A 1 184 ? -3.353 10.031 16.215 1.00 92.12 184 LEU A O 1
ATOM 1496 N N . SER A 1 185 ? -1.203 9.567 15.762 1.00 92.94 185 SER A N 1
ATOM 1497 C CA . SER A 1 185 ? -0.879 10.951 15.385 1.00 92.94 185 SER A CA 1
ATOM 1498 C C . SER A 1 185 ? -1.627 11.412 14.131 1.00 92.94 185 SER A C 1
ATOM 1500 O O . SER A 1 185 ? -2.099 12.544 14.088 1.00 92.94 185 SER A O 1
ATOM 1502 N N . LYS A 1 186 ? -1.790 10.526 13.139 1.00 93.00 186 LYS A N 1
ATOM 1503 C CA . LYS A 1 186 ? -2.550 10.809 11.915 1.00 93.00 186 LYS A CA 1
ATOM 1504 C C . LYS A 1 186 ? -4.039 10.928 12.213 1.00 93.00 186 LYS A C 1
ATOM 1506 O O . LYS A 1 186 ? -4.677 11.875 11.778 1.00 93.00 186 LYS A O 1
ATOM 1511 N N . LEU A 1 187 ? -4.575 10.014 13.020 1.00 93.12 187 LEU A N 1
ATOM 1512 C CA . LEU A 1 187 ? -5.961 10.058 13.476 1.00 93.12 187 LEU A CA 1
ATOM 1513 C C . LEU A 1 187 ? -6.265 11.370 14.215 1.00 93.12 187 LEU A C 1
ATOM 1515 O O . LEU A 1 187 ? -7.281 11.998 13.940 1.00 93.12 187 LEU A O 1
ATOM 1519 N N . ALA A 1 188 ? -5.365 11.816 15.094 1.00 93.38 188 ALA A N 1
ATOM 1520 C CA . ALA A 1 188 ? -5.503 13.078 15.818 1.00 93.38 188 ALA A CA 1
ATOM 1521 C C . ALA A 1 188 ? -5.420 14.326 14.922 1.00 93.38 188 ALA A C 1
ATOM 1523 O O . ALA A 1 188 ? -5.900 15.376 15.325 1.00 93.38 188 ALA A O 1
ATOM 1524 N N . ALA A 1 189 ? -4.816 14.234 13.733 1.00 92.56 189 ALA A N 1
ATOM 1525 C CA . ALA A 1 189 ? -4.773 15.338 12.774 1.00 92.56 189 ALA A CA 1
ATOM 1526 C C . ALA A 1 189 ? -6.066 15.472 11.946 1.00 92.56 189 ALA A C 1
ATOM 1528 O O . ALA A 1 189 ? -6.282 16.509 11.322 1.00 92.56 189 ALA A O 1
ATOM 1529 N N . ILE A 1 190 ? -6.897 14.425 11.919 1.00 88.75 190 ILE A N 1
ATOM 1530 C CA . ILE A 1 190 ? -8.140 14.355 11.136 1.00 88.75 190 ILE A CA 1
ATOM 1531 C C . ILE A 1 190 ? -9.377 14.730 11.968 1.00 88.75 190 ILE A C 1
ATOM 1533 O O . ILE A 1 190 ? -10.374 15.180 11.401 1.00 88.75 190 ILE A O 1
ATOM 1537 N N . LEU A 1 191 ? -9.322 14.508 13.286 1.00 84.25 191 LEU A N 1
ATOM 1538 C CA . LEU A 1 191 ? -10.388 14.811 14.251 1.00 84.25 191 LEU A CA 1
ATOM 1539 C C . LEU A 1 191 ? -10.340 16.273 14.712 1.00 84.25 191 LEU A C 1
ATOM 1541 O O . LEU A 1 191 ? -11.437 16.859 14.852 1.00 84.25 191 LEU A O 1
#

Secondary structure (DSSP, 8-state):
---STTTSSTTGGG--------HHHHHHHHHHHHHHHHHHHHHTT--------HHHHHHHHHHHHHHHHHHHHHHHHHHTT-HHHHHHHHHHHHHHHHHSSTTSTTGGG---TT---TT--HHHHHHHHHHHHHTT-HHHHHHHHHHHHH-SSS---HHHHHHHHHHHHT-TT---HHHHHHHHHHHHHH-

Foldseek 3Di:
DPPPPPPVVVVVVPDPPPVPPPVVVVVVVVVVVVVVVVVVVVVVVPPPDPDPDVVVVVVVQVVLVVLVVLLVVLVVVVVVLNLVSLLVNLVSLAVLCQCPPCPHPCVVVPPVVPHDSVSNDNVSSLVSLVSSVVSPDLVSLQVQLVCLPDNPVDPNDLVRSLVSLVSSLPDPPPDPVVVNVVSVVSNVVSD

Sequence (191 aa):
MFQITRRAVNDISARKVQRAFPAWIVTKYFLLCVAVLFLSRNAFSQETLPSISENDRQALTQSIKDHEEQIKALTPQAERGEARAEYQLADIYNTCARYYYPGGRDAELGHSPKIDYSHCNKKKAVYWYQKSAESGDKIAESRMGDLYDYSDLLKTNYEKASYWYTKAVSHKGQKDSKEDGLILSKLAAIL